Protein AF-A0A5Q4FUF9-F1 (afdb_monomer_lite)

pLDDT: mean 80.16, std 18.09, range [37.09, 97.69]

Structure (mmCIF, N/CA/C/O backbone):
data_AF-A0A5Q4FUF9-F1
#
_entry.id   AF-A0A5Q4FUF9-F1
#
loop_
_atom_site.group_PDB
_atom_site.id
_atom_site.type_symbol
_atom_site.label_atom_id
_atom_site.label_alt_id
_atom_site.label_comp_id
_atom_site.label_asym_id
_atom_site.label_entity_id
_atom_site.label_seq_id
_atom_site.pdbx_PDB_ins_code
_atom_site.Cartn_x
_atom_site.Cartn_y
_atom_site.Cartn_z
_atom_site.occupancy
_atom_site.B_iso_or_equiv
_atom_site.auth_seq_id
_atom_site.auth_comp_id
_atom_site.auth_asym_id
_atom_site.auth_atom_id
_atom_site.pdbx_PDB_model_num
ATOM 1 N N . MET A 1 1 ? 17.582 -11.826 -6.842 1.00 57.19 1 MET A N 1
ATOM 2 C CA . MET A 1 1 ? 16.322 -11.174 -7.269 1.00 57.19 1 MET A CA 1
ATOM 3 C C . MET A 1 1 ? 15.890 -10.229 -6.166 1.00 57.19 1 MET A C 1
ATOM 5 O O . MET A 1 1 ? 15.968 -10.618 -5.010 1.00 57.19 1 MET A O 1
ATOM 9 N N . ARG A 1 2 ? 15.552 -8.980 -6.497 1.00 64.25 2 ARG A N 1
ATOM 10 C CA . ARG A 1 2 ? 15.270 -7.932 -5.508 1.00 64.25 2 ARG A CA 1
ATOM 11 C C . ARG A 1 2 ? 13.773 -7.883 -5.210 1.00 64.25 2 ARG A C 1
ATOM 13 O O . ARG A 1 2 ? 12.985 -7.748 -6.140 1.00 64.25 2 ARG A O 1
ATOM 20 N N . THR A 1 3 ? 13.412 -7.972 -3.936 1.00 76.12 3 THR A N 1
ATOM 21 C CA . THR A 1 3 ? 12.043 -7.742 -3.462 1.00 76.12 3 THR A CA 1
ATOM 22 C C . THR A 1 3 ? 11.738 -6.253 -3.557 1.00 76.12 3 THR A C 1
ATOM 24 O O . THR A 1 3 ? 12.524 -5.430 -3.082 1.00 76.12 3 THR A O 1
ATOM 27 N N . LEU A 1 4 ? 10.627 -5.901 -4.198 1.00 80.62 4 LEU A N 1
ATOM 28 C CA . LEU A 1 4 ? 10.140 -4.525 -4.240 1.00 80.62 4 LEU A CA 1
ATOM 29 C C . LEU A 1 4 ? 9.055 -4.367 -3.182 1.00 80.62 4 LEU A C 1
ATOM 31 O O . LEU A 1 4 ? 8.182 -5.225 -3.074 1.00 80.62 4 LEU A O 1
ATOM 35 N N . THR A 1 5 ? 9.122 -3.287 -2.413 1.00 83.00 5 THR A N 1
ATOM 36 C CA . THR A 1 5 ? 8.123 -2.951 -1.401 1.00 83.00 5 THR A CA 1
ATOM 37 C C . THR A 1 5 ? 7.358 -1.691 -1.801 1.00 83.00 5 THR A C 1
ATOM 39 O O . THR A 1 5 ? 7.883 -0.826 -2.507 1.00 83.00 5 THR A O 1
ATOM 42 N N . THR A 1 6 ? 6.086 -1.600 -1.417 1.00 81.31 6 THR A N 1
ATOM 43 C CA . THR A 1 6 ? 5.247 -0.419 -1.678 1.00 81.31 6 THR A CA 1
ATOM 44 C C . THR A 1 6 ? 4.165 -0.244 -0.611 1.00 81.31 6 THR A C 1
ATOM 46 O O . THR A 1 6 ? 3.929 -1.139 0.206 1.00 81.31 6 THR A O 1
ATOM 49 N N . CYS A 1 7 ? 3.537 0.937 -0.611 1.00 80.19 7 CYS A N 1
ATOM 50 C CA . CYS A 1 7 ? 2.549 1.396 0.369 1.00 80.19 7 CYS A CA 1
ATOM 51 C C . CYS A 1 7 ? 3.039 1.205 1.813 1.00 80.19 7 CYS A C 1
ATOM 53 O O . CYS A 1 7 ? 2.478 0.412 2.573 1.00 80.19 7 CYS A O 1
ATOM 55 N N . ASN A 1 8 ? 4.110 1.918 2.179 1.00 81.94 8 ASN A N 1
ATOM 56 C CA . ASN A 1 8 ? 4.742 1.844 3.503 1.00 81.94 8 ASN A CA 1
ATOM 57 C C . ASN A 1 8 ? 5.166 0.415 3.879 1.00 81.94 8 ASN A C 1
ATOM 59 O O . ASN A 1 8 ? 4.839 -0.076 4.956 1.00 81.94 8 ASN A O 1
ATOM 63 N N . ASP A 1 9 ? 5.823 -0.263 2.936 1.00 82.56 9 ASP A N 1
ATOM 64 C CA . ASP A 1 9 ? 6.319 -1.639 3.058 1.00 82.56 9 ASP A CA 1
ATOM 65 C C . ASP A 1 9 ? 5.255 -2.707 3.352 1.00 82.56 9 ASP A C 1
ATOM 67 O O . ASP A 1 9 ? 5.576 -3.841 3.705 1.00 82.56 9 ASP A O 1
ATOM 71 N N . THR A 1 10 ? 3.977 -2.376 3.146 1.00 86.12 10 THR A N 1
ATOM 72 C CA . THR A 1 10 ? 2.871 -3.315 3.359 1.00 86.12 10 THR A CA 1
ATOM 73 C C . THR A 1 10 ? 2.874 -4.423 2.307 1.00 86.12 10 THR A C 1
ATOM 75 O O . THR A 1 10 ? 2.598 -5.578 2.620 1.00 86.12 10 THR A O 1
ATOM 78 N N . TYR A 1 11 ? 3.167 -4.095 1.050 1.00 91.38 11 TYR A N 1
ATOM 79 C CA . TYR A 1 11 ? 3.101 -5.064 -0.041 1.00 91.38 11 TYR A CA 1
ATOM 80 C C . TYR A 1 11 ? 4.485 -5.367 -0.576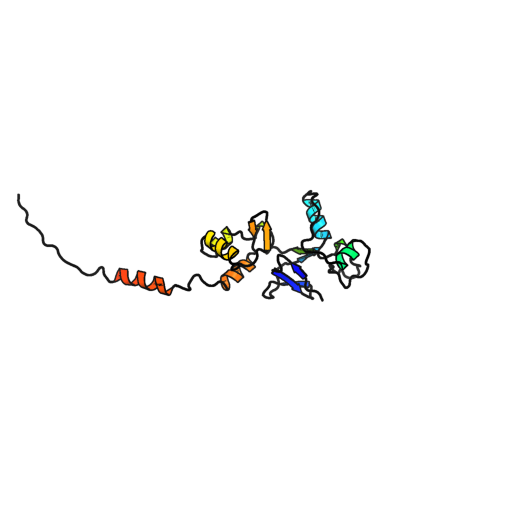 1.00 91.38 11 TYR A C 1
ATOM 82 O O . TYR A 1 11 ? 5.283 -4.456 -0.797 1.00 91.38 11 TYR A O 1
ATOM 90 N N . THR A 1 12 ? 4.745 -6.648 -0.820 1.00 92.75 12 THR A N 1
ATOM 91 C CA . THR A 1 12 ? 6.027 -7.123 -1.341 1.00 92.75 12 THR A CA 1
ATOM 92 C C . THR A 1 12 ? 5.832 -7.842 -2.665 1.00 92.75 12 THR A C 1
ATOM 94 O O . THR A 1 12 ? 4.937 -8.672 -2.806 1.00 92.75 12 THR A O 1
ATOM 97 N N . ARG A 1 13 ? 6.656 -7.518 -3.658 1.00 92.25 13 ARG A N 1
ATOM 98 C CA . ARG A 1 13 ? 6.688 -8.209 -4.947 1.00 92.25 13 ARG A CA 1
ATOM 99 C C . ARG A 1 13 ? 7.753 -9.294 -4.905 1.00 92.25 13 ARG A C 1
ATOM 101 O O . ARG A 1 13 ? 8.931 -8.985 -4.709 1.00 92.25 13 ARG A O 1
ATOM 108 N N . ASP A 1 14 ? 7.347 -10.545 -5.090 1.00 90.69 14 ASP A N 1
ATOM 109 C CA . ASP A 1 14 ? 8.265 -11.682 -5.093 1.00 90.69 14 ASP A CA 1
ATOM 110 C C . ASP A 1 14 ? 9.047 -11.820 -6.416 1.00 90.69 14 ASP A C 1
ATOM 112 O O . ASP A 1 14 ? 8.892 -11.047 -7.370 1.00 90.69 14 ASP A O 1
ATOM 116 N N . ALA A 1 15 ? 9.936 -12.814 -6.462 1.00 85.62 15 ALA A N 1
ATOM 117 C CA . ALA A 1 15 ? 10.760 -13.132 -7.627 1.00 85.62 15 ALA A CA 1
ATOM 118 C C . ALA A 1 15 ? 9.934 -13.542 -8.860 1.00 85.62 15 ALA A C 1
ATOM 120 O O . ALA A 1 15 ? 10.371 -13.344 -9.994 1.00 85.62 15 ALA A O 1
ATOM 121 N N . GLN A 1 16 ? 8.745 -14.093 -8.634 1.00 87.56 16 GLN A N 1
ATOM 122 C CA . GLN A 1 16 ? 7.787 -14.525 -9.642 1.00 87.56 16 GLN A CA 1
ATOM 123 C C . GLN A 1 16 ? 6.934 -13.356 -10.156 1.00 87.56 16 GLN A C 1
ATOM 125 O O . GLN A 1 16 ? 6.202 -13.507 -11.130 1.00 87.56 16 GLN A O 1
ATOM 130 N N . GLY A 1 17 ? 7.057 -12.179 -9.539 1.00 88.44 17 GLY A N 1
ATOM 131 C CA . GLY A 1 17 ? 6.301 -10.985 -9.882 1.00 88.44 17 GLY A CA 1
ATOM 132 C C . GLY A 1 17 ? 4.897 -10.938 -9.305 1.00 88.44 17 GLY A C 1
ATOM 133 O O . GLY A 1 17 ? 4.076 -10.156 -9.773 1.00 88.44 17 GLY A O 1
ATOM 134 N N . VAL A 1 18 ? 4.632 -11.742 -8.279 1.00 92.56 18 VAL A N 1
ATOM 135 C CA . VAL A 1 18 ? 3.376 -11.728 -7.542 1.00 92.56 18 VAL A CA 1
ATOM 136 C C . VAL A 1 18 ? 3.510 -10.792 -6.348 1.00 92.56 18 VAL A C 1
ATOM 138 O O . VAL A 1 18 ? 4.455 -10.876 -5.561 1.00 92.56 18 VAL A O 1
ATOM 141 N N . TRP A 1 19 ? 2.535 -9.901 -6.204 1.00 93.75 19 TRP A N 1
ATOM 142 C CA . TRP A 1 19 ? 2.400 -9.042 -5.036 1.00 93.75 19 TRP A CA 1
ATOM 143 C C . TRP A 1 19 ? 1.782 -9.804 -3.876 1.00 93.75 19 TRP A C 1
ATOM 145 O O . TRP A 1 19 ? 0.800 -10.526 -4.050 1.00 93.75 19 TRP A O 1
ATOM 155 N N . ARG A 1 20 ? 2.348 -9.637 -2.684 1.00 95.25 20 ARG A N 1
ATOM 156 C CA . ARG A 1 20 ? 1.955 -10.347 -1.469 1.00 95.25 20 ARG A CA 1
ATOM 157 C C . ARG A 1 20 ? 1.753 -9.393 -0.307 1.00 95.25 20 ARG A C 1
ATOM 159 O O . ARG A 1 20 ? 2.480 -8.410 -0.165 1.00 95.25 20 ARG A O 1
ATOM 166 N N . TYR A 1 21 ? 0.784 -9.730 0.535 1.00 94.19 21 TYR A N 1
ATOM 167 C CA . TYR A 1 21 ? 0.581 -9.111 1.842 1.00 94.19 21 TYR A CA 1
ATOM 168 C C . TYR A 1 21 ? 1.760 -9.400 2.790 1.00 94.19 21 TYR A C 1
ATOM 170 O O . TYR A 1 21 ? 2.522 -10.340 2.534 1.00 94.19 21 TYR A O 1
ATOM 178 N N . PRO A 1 22 ? 1.861 -8.708 3.945 1.00 91.00 22 PRO A N 1
ATOM 179 C CA . PRO A 1 22 ? 2.893 -8.995 4.947 1.00 91.00 22 PRO A CA 1
ATOM 180 C C . PRO A 1 22 ? 2.870 -10.447 5.447 1.00 91.00 22 PRO A C 1
ATOM 182 O O . PRO A 1 22 ? 3.900 -11.007 5.799 1.00 91.00 22 PRO A O 1
ATOM 185 N N . TRP A 1 23 ? 1.693 -11.080 5.438 1.00 92.31 23 TRP A N 1
ATOM 186 C CA . TRP A 1 23 ? 1.495 -12.481 5.824 1.00 92.31 23 TRP A CA 1
ATOM 187 C C . TRP A 1 23 ? 1.656 -13.476 4.654 1.00 92.31 23 TRP A C 1
ATOM 189 O O . TRP A 1 23 ? 1.219 -14.620 4.746 1.00 92.31 23 TRP A O 1
ATOM 199 N N . GLY A 1 24 ? 2.241 -13.057 3.527 1.00 92.75 24 GLY A N 1
ATOM 200 C CA . GLY A 1 24 ? 2.686 -13.933 2.433 1.00 92.75 24 GLY A CA 1
ATOM 201 C C . GLY A 1 24 ? 1.620 -14.367 1.419 1.00 92.75 24 GLY A C 1
ATOM 202 O O . GLY A 1 24 ? 1.966 -14.880 0.349 1.00 92.75 24 GLY A O 1
ATOM 203 N N . HIS A 1 25 ? 0.334 -14.141 1.693 1.00 94.62 25 HIS A N 1
ATOM 204 C CA . HIS A 1 25 ? -0.731 -14.423 0.726 1.00 94.62 25 HIS A CA 1
ATOM 205 C C . HIS A 1 25 ? -0.650 -13.481 -0.487 1.00 94.62 25 HIS A C 1
ATOM 207 O O . HIS A 1 25 ? -0.280 -12.317 -0.317 1.00 94.62 25 HIS A O 1
ATOM 213 N N . PRO A 1 26 ? -1.013 -13.948 -1.697 1.00 95.81 26 PRO A N 1
ATOM 214 C CA . PRO A 1 26 ? -1.056 -13.096 -2.879 1.00 95.81 26 PRO A CA 1
ATOM 215 C C . PRO A 1 26 ? -2.160 -12.038 -2.757 1.00 95.81 26 PRO A C 1
ATOM 217 O O . PRO A 1 26 ? -3.247 -12.327 -2.254 1.00 95.81 26 PRO A O 1
ATOM 220 N N . VAL A 1 27 ? -1.885 -10.831 -3.248 1.00 94.56 27 VAL A N 1
ATOM 221 C CA . VAL A 1 27 ? -2.859 -9.739 -3.338 1.00 94.56 27 VAL A CA 1
ATOM 222 C C . VAL A 1 27 ? -3.731 -9.968 -4.576 1.00 94.56 27 VAL A C 1
ATOM 224 O O . VAL A 1 27 ? -3.209 -9.971 -5.696 1.00 94.56 27 VAL A O 1
ATOM 227 N N . PRO A 1 28 ? -5.049 -10.174 -4.425 1.00 93.06 28 PRO A N 1
ATOM 228 C CA . PRO A 1 28 ? -5.919 -10.462 -5.554 1.00 93.06 28 PRO A CA 1
ATOM 229 C C . PRO A 1 28 ? -5.951 -9.307 -6.553 1.00 93.06 28 PRO A C 1
ATOM 231 O O . PRO A 1 28 ? -6.175 -8.155 -6.184 1.00 93.06 28 PRO A O 1
ATOM 234 N N . SER A 1 29 ? -5.790 -9.631 -7.836 1.00 90.94 29 SER A N 1
ATOM 235 C CA . SER A 1 29 ? -5.834 -8.657 -8.939 1.00 90.94 29 SER A CA 1
ATOM 236 C C . SER A 1 29 ? -4.804 -7.525 -8.832 1.00 90.94 29 SER A C 1
ATOM 238 O O . SER A 1 29 ? -4.969 -6.485 -9.468 1.00 90.94 29 SER A O 1
ATOM 240 N N . ALA A 1 30 ? -3.751 -7.708 -8.032 1.00 93.44 30 ALA A N 1
ATOM 241 C CA . ALA A 1 30 ? -2.633 -6.786 -8.019 1.00 93.44 30 ALA A CA 1
ATOM 242 C C . ALA A 1 30 ? -1.856 -6.876 -9.333 1.00 93.44 30 ALA A C 1
ATOM 244 O O . ALA A 1 30 ? -1.497 -7.965 -9.785 1.00 93.44 30 ALA A O 1
ATOM 245 N N . VAL A 1 31 ? -1.568 -5.718 -9.915 1.00 93.00 31 VAL A N 1
ATOM 246 C CA . VAL A 1 31 ? -0.786 -5.583 -11.142 1.00 93.00 31 VAL A CA 1
ATOM 247 C C . VAL A 1 31 ? 0.372 -4.623 -10.918 1.00 93.00 31 VAL A C 1
ATOM 249 O O . VAL A 1 31 ? 0.270 -3.667 -10.147 1.00 93.00 31 VAL A O 1
ATOM 252 N N . ASP A 1 32 ? 1.482 -4.875 -11.607 1.00 93.31 32 ASP A N 1
ATOM 253 C CA . ASP A 1 32 ? 2.596 -3.932 -11.655 1.00 93.31 32 ASP A CA 1
ATOM 254 C C . ASP A 1 32 ? 2.129 -2.629 -12.288 1.00 93.31 32 ASP A C 1
ATOM 256 O O . ASP A 1 32 ? 1.515 -2.663 -13.351 1.00 93.31 32 ASP A O 1
ATOM 260 N N . LEU A 1 33 ? 2.466 -1.499 -11.678 1.00 91.69 33 LEU A N 1
ATOM 261 C CA . LEU A 1 33 ? 2.264 -0.190 -12.279 1.00 91.69 33 LEU A CA 1
ATOM 262 C C . LEU A 1 33 ? 3.572 0.247 -12.930 1.00 91.69 33 LEU A C 1
ATOM 264 O O . LEU A 1 33 ? 4.601 0.314 -12.246 1.00 91.69 33 LEU A O 1
ATOM 268 N N . THR A 1 34 ? 3.551 0.523 -14.233 1.00 93.00 34 THR A N 1
ATOM 269 C CA . THR A 1 34 ? 4.735 1.029 -14.931 1.00 93.00 34 THR A CA 1
ATOM 270 C C . THR A 1 34 ? 4.728 2.545 -15.084 1.00 93.00 34 THR A C 1
ATOM 272 O O . THR A 1 34 ? 3.711 3.208 -14.883 1.00 93.00 34 THR A O 1
ATOM 275 N N . LEU A 1 35 ? 5.878 3.112 -15.455 1.00 90.25 35 LEU A N 1
ATOM 276 C CA . LEU A 1 35 ? 5.989 4.534 -15.764 1.00 90.25 35 LEU A CA 1
ATOM 277 C C . LEU A 1 35 ? 5.041 4.940 -16.905 1.00 90.25 35 LEU A C 1
ATOM 279 O O . LEU A 1 35 ? 4.424 5.995 -16.826 1.00 90.25 35 LEU A O 1
ATOM 283 N N . ALA A 1 36 ? 4.872 4.092 -17.927 1.00 90.38 36 ALA A N 1
ATOM 284 C CA . ALA A 1 36 ? 3.893 4.338 -18.987 1.00 90.38 36 ALA A CA 1
ATOM 285 C C . ALA A 1 36 ? 2.449 4.365 -18.457 1.00 90.38 36 ALA A C 1
ATOM 287 O O . ALA A 1 36 ? 1.677 5.227 -18.870 1.00 90.38 36 ALA A O 1
ATOM 288 N N . ASP A 1 37 ? 2.101 3.468 -17.525 1.00 90.25 37 ASP A N 1
ATOM 289 C CA . ASP A 1 37 ? 0.771 3.453 -16.906 1.00 90.25 37 ASP A CA 1
ATOM 290 C C . ASP A 1 37 ? 0.523 4.760 -16.125 1.00 90.25 37 ASP A C 1
ATOM 292 O O . ASP A 1 37 ? -0.540 5.363 -16.263 1.00 90.25 37 ASP A O 1
ATOM 296 N N . LEU A 1 38 ? 1.521 5.249 -15.372 1.00 84.81 38 LEU A N 1
ATOM 297 C CA . LEU A 1 38 ? 1.437 6.540 -14.673 1.00 84.81 38 LEU A CA 1
ATOM 298 C C . LEU A 1 38 ? 1.272 7.724 -15.633 1.00 84.81 38 LEU A C 1
ATOM 300 O O . LEU A 1 38 ? 0.411 8.571 -15.412 1.00 84.81 38 LEU A O 1
ATOM 304 N N . MET A 1 39 ? 2.064 7.774 -16.708 1.00 84.50 39 MET A N 1
ATOM 305 C CA . MET A 1 39 ? 1.966 8.838 -17.714 1.00 84.50 39 MET A CA 1
ATOM 306 C C . MET A 1 39 ? 0.592 8.863 -18.391 1.00 84.50 39 MET A C 1
ATOM 308 O O . MET A 1 39 ? 0.052 9.93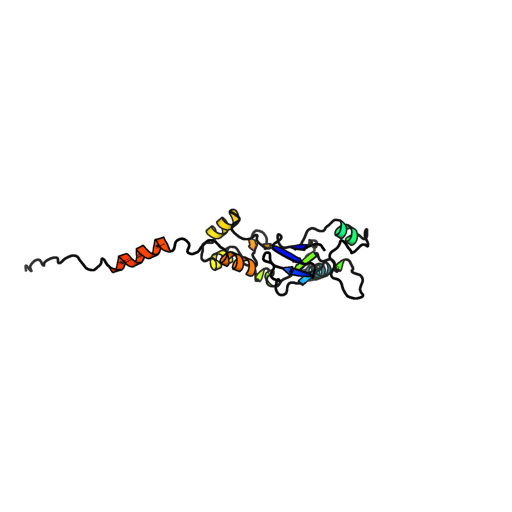5 -18.651 1.00 84.50 39 MET A O 1
ATOM 312 N N . ALA A 1 40 ? 0.008 7.692 -18.658 1.00 85.81 40 ALA A N 1
ATOM 313 C CA . ALA A 1 40 ? -1.330 7.594 -19.233 1.00 85.81 40 ALA A CA 1
ATOM 314 C C . ALA A 1 40 ? -2.418 8.098 -18.267 1.00 85.81 40 ALA A C 1
ATOM 316 O O . ALA A 1 40 ? -3.358 8.771 -18.695 1.00 85.81 40 ALA A O 1
ATOM 317 N N . MET A 1 41 ? -2.289 7.803 -16.969 1.00 80.56 41 MET A N 1
ATOM 318 C CA . MET A 1 41 ? -3.206 8.310 -15.942 1.00 80.56 41 MET A CA 1
ATOM 319 C C . MET A 1 41 ? -3.128 9.836 -15.825 1.00 80.56 41 MET A C 1
ATOM 321 O O . MET A 1 41 ? -4.164 10.494 -15.838 1.00 80.56 41 MET A O 1
ATOM 325 N N . ASP A 1 42 ? -1.921 10.399 -15.781 1.00 74.56 42 ASP A N 1
ATOM 326 C CA . ASP A 1 42 ? -1.700 11.844 -15.658 1.00 74.56 42 ASP A CA 1
ATOM 327 C C . ASP A 1 42 ? -2.252 12.625 -16.863 1.00 74.56 42 ASP A C 1
ATOM 329 O O . ASP A 1 42 ? -3.046 13.559 -16.714 1.00 74.56 42 ASP A O 1
ATOM 333 N N . ALA A 1 43 ? -1.961 12.140 -18.076 1.00 70.94 43 ALA A N 1
ATOM 334 C CA . ALA A 1 43 ? -2.488 12.706 -19.318 1.00 70.94 43 ALA A CA 1
ATOM 335 C C . ALA A 1 43 ? -4.027 12.719 -19.372 1.00 70.94 43 ALA A C 1
ATOM 337 O O . ALA A 1 43 ? -4.616 13.566 -20.041 1.00 70.94 43 ALA A O 1
ATOM 338 N N . THR A 1 44 ? -4.684 11.797 -18.663 1.00 66.75 44 THR A N 1
ATOM 339 C CA . THR A 1 44 ? -6.150 11.719 -18.595 1.00 66.75 44 THR A CA 1
ATOM 340 C C . THR A 1 44 ? -6.738 12.737 -17.613 1.00 66.75 44 THR A C 1
ATOM 342 O O . THR A 1 44 ? -7.845 13.228 -17.828 1.00 66.75 44 THR A O 1
ATOM 345 N N . VAL A 1 45 ? -6.023 13.057 -16.532 1.00 61.62 45 VAL A N 1
ATOM 346 C CA . VAL A 1 45 ? -6.513 13.943 -15.461 1.00 61.62 45 VAL A CA 1
ATOM 347 C C . VAL A 1 45 ? -6.189 15.416 -15.750 1.00 61.62 45 VAL A C 1
ATOM 349 O O . VAL A 1 45 ? -6.798 16.306 -15.160 1.00 61.62 45 VAL A O 1
ATOM 352 N N . GLY A 1 46 ? -5.290 15.697 -16.701 1.00 52.47 46 GLY A N 1
ATOM 353 C CA . GLY A 1 46 ? -4.946 17.065 -17.104 1.00 52.47 46 GLY A CA 1
ATOM 354 C C . GLY A 1 46 ? -4.216 17.854 -16.013 1.00 52.47 46 GLY A C 1
ATOM 355 O O . GLY A 1 46 ? -4.130 19.080 -16.091 1.00 52.47 46 GLY A O 1
ATOM 356 N N . CYS A 1 47 ? -3.702 17.168 -14.991 1.00 47.38 47 CYS A N 1
ATOM 357 C CA . CYS A 1 47 ? -2.842 17.753 -13.975 1.00 47.38 47 CYS A CA 1
ATOM 358 C C . CYS A 1 47 ? -1.412 17.801 -14.521 1.00 47.38 47 CYS A C 1
ATOM 360 O O . CYS A 1 47 ? -0.891 16.809 -14.996 1.00 47.38 47 CYS A O 1
ATOM 362 N N . THR A 1 48 ? -0.774 18.967 -14.484 1.00 48.22 48 THR A N 1
ATOM 363 C CA . THR A 1 48 ? 0.630 19.158 -14.900 1.00 48.22 48 THR A CA 1
ATOM 364 C C . THR A 1 48 ? 1.617 19.076 -13.730 1.00 48.22 48 THR A C 1
ATOM 366 O O . THR A 1 48 ? 2.780 19.453 -13.878 1.00 48.22 48 THR A O 1
ATOM 369 N N . GLU A 1 49 ? 1.171 18.637 -12.549 1.00 48.78 49 GLU A N 1
ATOM 370 C CA . GLU A 1 49 ? 2.070 18.413 -11.415 1.00 48.78 49 GLU A CA 1
ATOM 371 C C . GLU A 1 49 ? 2.815 17.094 -11.627 1.00 48.78 49 GLU A C 1
ATOM 373 O O . GLU A 1 49 ? 2.205 16.061 -11.877 1.00 48.78 49 GLU A O 1
ATOM 378 N N . GLY A 1 50 ? 4.148 17.167 -11.606 1.00 51.56 50 GLY A N 1
ATOM 379 C CA . GLY A 1 50 ? 5.033 16.108 -12.081 1.00 51.56 50 GLY A CA 1
ATOM 380 C C . GLY A 1 50 ? 4.694 14.715 -11.550 1.00 51.56 50 GLY A C 1
ATOM 381 O O . GLY A 1 50 ? 4.324 14.535 -10.394 1.00 51.56 50 GLY A O 1
ATOM 382 N N . ILE A 1 51 ? 4.884 13.716 -12.412 1.00 53.88 51 ILE A N 1
ATOM 383 C CA . ILE A 1 51 ? 4.657 12.307 -12.094 1.00 53.88 51 ILE A CA 1
ATOM 384 C C . ILE A 1 51 ? 5.637 11.877 -10.999 1.00 53.88 51 ILE A C 1
ATOM 386 O O . ILE A 1 51 ? 6.798 11.550 -11.264 1.00 53.88 51 ILE A O 1
ATOM 390 N N . GLU A 1 52 ? 5.170 11.869 -9.756 1.00 59.38 52 GLU A N 1
ATOM 391 C CA . GLU A 1 52 ? 5.928 11.312 -8.648 1.00 59.38 52 GLU A CA 1
ATOM 392 C C . GLU A 1 52 ? 5.844 9.783 -8.688 1.00 59.38 52 GLU A C 1
ATOM 394 O O . GLU A 1 52 ? 4.773 9.173 -8.667 1.00 59.38 52 GLU A O 1
ATOM 399 N N . SER A 1 53 ? 7.010 9.140 -8.767 1.00 62.62 53 SER A N 1
ATOM 400 C CA . SER A 1 53 ? 7.119 7.688 -8.636 1.00 62.62 53 SER A CA 1
ATOM 401 C C . SER A 1 53 ? 6.526 7.249 -7.294 1.00 62.62 53 SER A C 1
ATOM 403 O O . SER A 1 53 ? 6.911 7.767 -6.248 1.00 62.62 53 SER A O 1
ATOM 405 N N . LEU A 1 54 ? 5.665 6.224 -7.304 1.00 72.31 54 LEU A N 1
ATOM 406 C CA . LEU A 1 54 ? 5.021 5.677 -6.095 1.00 72.31 54 LEU A CA 1
ATOM 407 C C . LEU A 1 54 ? 5.998 4.984 -5.127 1.00 72.31 54 LEU A C 1
ATOM 409 O O . LEU A 1 54 ? 5.601 4.470 -4.079 1.00 72.31 54 LEU A O 1
ATOM 413 N N . ARG A 1 55 ? 7.282 4.947 -5.484 1.00 79.81 55 ARG A N 1
ATOM 414 C CA . ARG A 1 55 ? 8.387 4.518 -4.631 1.00 79.81 55 ARG A CA 1
ATOM 415 C C . ARG A 1 55 ? 9.655 5.320 -4.929 1.00 79.81 55 ARG A C 1
ATOM 417 O O . ARG A 1 55 ? 9.827 5.803 -6.054 1.00 79.81 55 ARG A O 1
ATOM 424 N N . PRO A 1 56 ? 10.623 5.341 -4.001 1.00 80.38 56 PRO A N 1
ATOM 425 C CA . PRO A 1 56 ? 11.961 5.830 -4.293 1.00 80.38 56 PRO A CA 1
ATOM 426 C C . PRO A 1 56 ? 12.615 5.035 -5.432 1.00 80.38 56 PRO A C 1
ATOM 428 O O . PRO A 1 56 ? 12.669 3.799 -5.413 1.00 80.38 56 PRO A O 1
ATOM 431 N N . LEU A 1 57 ? 13.139 5.755 -6.424 1.00 84.62 57 LEU A N 1
ATOM 432 C CA . LEU A 1 57 ? 13.962 5.162 -7.474 1.00 84.62 57 LEU A CA 1
ATOM 433 C C . LEU A 1 57 ? 15.379 4.913 -6.960 1.00 84.62 57 LEU A C 1
ATOM 435 O O . LEU A 1 57 ? 15.928 5.662 -6.147 1.00 84.62 57 LEU A O 1
ATOM 439 N N . THR A 1 58 ? 15.999 3.860 -7.462 1.00 87.44 58 THR A N 1
ATOM 440 C CA . THR A 1 58 ? 17.391 3.523 -7.163 1.00 87.44 58 THR A CA 1
ATOM 441 C C . THR A 1 58 ? 18.341 4.300 -8.073 1.00 87.44 58 THR A C 1
ATOM 443 O O . THR A 1 58 ? 17.924 4.903 -9.063 1.00 87.44 58 THR A O 1
ATOM 446 N N . VAL A 1 59 ? 19.640 4.289 -7.755 1.00 88.94 59 VAL A N 1
ATOM 447 C CA . VAL A 1 59 ? 20.656 4.912 -8.621 1.00 88.94 59 VAL A CA 1
ATOM 448 C C . VAL A 1 59 ? 20.643 4.265 -10.008 1.00 88.94 59 VAL A C 1
ATOM 450 O O . VAL A 1 59 ? 20.533 4.983 -10.992 1.00 88.94 59 VAL A O 1
ATOM 453 N N . ALA A 1 60 ? 20.651 2.930 -10.093 1.00 88.38 60 ALA A N 1
ATOM 454 C CA . ALA A 1 60 ? 20.631 2.208 -11.369 1.00 88.38 60 ALA A CA 1
ATOM 455 C C . ALA A 1 60 ? 19.412 2.568 -12.238 1.00 88.38 60 ALA A C 1
ATOM 457 O O . ALA A 1 60 ? 19.546 2.769 -13.442 1.00 88.38 60 ALA A O 1
ATOM 458 N N . GLU A 1 61 ? 18.236 2.708 -11.623 1.00 90.06 61 GLU A N 1
ATOM 459 C CA . GLU A 1 61 ? 17.012 3.110 -12.324 1.00 90.06 61 GLU A CA 1
ATOM 460 C C . GLU A 1 61 ? 17.092 4.550 -12.834 1.00 90.06 61 GLU A C 1
ATOM 462 O O . GLU A 1 61 ? 16.717 4.805 -13.974 1.00 90.06 61 GLU A O 1
ATOM 467 N N . ARG A 1 62 ? 17.637 5.482 -12.039 1.00 89.44 62 ARG A N 1
ATOM 468 C CA . ARG A 1 62 ? 17.867 6.867 -12.485 1.00 89.44 62 ARG A CA 1
ATOM 469 C C . ARG A 1 62 ? 18.876 6.952 -13.627 1.00 89.44 62 ARG A C 1
ATOM 471 O O . ARG A 1 62 ? 18.651 7.697 -14.574 1.00 89.44 62 ARG A O 1
ATOM 478 N N . GLU A 1 63 ? 19.970 6.199 -13.547 1.00 90.25 63 GLU A N 1
ATOM 479 C CA . GLU A 1 63 ? 20.988 6.146 -14.601 1.00 90.25 63 GLU A CA 1
ATOM 480 C C . GLU A 1 63 ? 20.412 5.594 -15.908 1.00 90.25 63 GLU A C 1
ATOM 482 O O . GLU A 1 63 ? 20.675 6.134 -16.982 1.00 90.25 63 GLU A O 1
ATOM 487 N N . TRP A 1 64 ? 19.588 4.548 -15.825 1.00 89.31 64 TRP A N 1
ATOM 488 C CA . TRP A 1 64 ? 18.925 3.970 -16.989 1.00 89.31 64 TRP A CA 1
ATOM 489 C C . TRP A 1 64 ? 17.876 4.912 -17.594 1.00 89.31 64 TRP A C 1
ATOM 491 O O . TRP A 1 64 ? 17.886 5.134 -18.803 1.00 89.31 64 TRP A O 1
ATOM 501 N N . LEU A 1 65 ? 17.030 5.538 -16.765 1.00 88.50 65 LEU A N 1
ATOM 502 C CA . LEU A 1 65 ? 16.061 6.545 -17.220 1.00 88.50 65 LEU A CA 1
ATOM 503 C C . LEU A 1 65 ? 16.737 7.740 -17.902 1.00 88.50 65 LEU A C 1
ATOM 505 O O . LEU A 1 65 ? 16.206 8.276 -18.869 1.00 88.50 65 LEU A O 1
ATOM 509 N N . ALA A 1 66 ? 17.917 8.140 -17.427 1.00 88.94 66 ALA A N 1
ATOM 510 C CA . ALA A 1 66 ? 18.691 9.222 -18.020 1.00 88.94 66 ALA A CA 1
ATOM 511 C C . ALA A 1 66 ? 19.509 8.806 -19.259 1.00 88.94 66 ALA A C 1
ATOM 513 O O . ALA A 1 66 ? 20.271 9.617 -19.782 1.00 88.94 66 ALA A O 1
ATOM 514 N N . GLY A 1 67 ? 19.414 7.547 -19.702 1.00 89.19 67 GLY A N 1
ATOM 515 C CA . GLY A 1 67 ? 20.173 7.020 -20.839 1.00 89.19 67 GLY A CA 1
ATOM 516 C C . GLY A 1 67 ? 21.669 6.817 -20.574 1.00 89.19 67 GLY A C 1
ATOM 517 O O . GLY A 1 67 ? 22.416 6.520 -21.503 1.00 89.19 67 GLY A O 1
ATOM 518 N N . ARG A 1 68 ? 22.123 6.949 -19.321 1.00 89.69 68 ARG A N 1
ATOM 519 C CA . ARG A 1 68 ? 23.528 6.765 -18.914 1.00 89.69 68 ARG A CA 1
ATOM 520 C C . ARG A 1 68 ? 23.899 5.301 -18.675 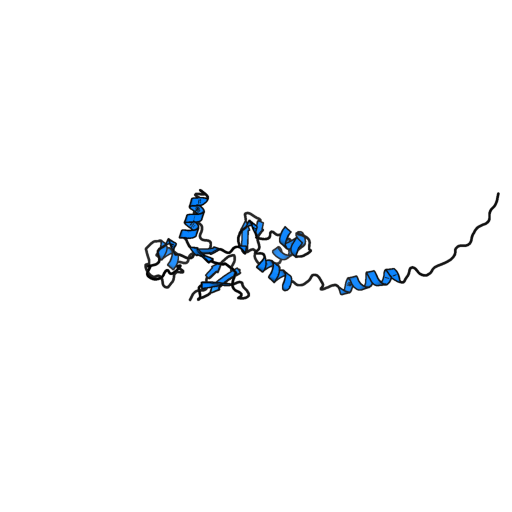1.00 89.69 68 ARG A C 1
ATOM 522 O O . ARG A 1 68 ? 25.077 4.962 -18.658 1.00 89.69 68 ARG A O 1
ATOM 529 N N . SER A 1 69 ? 22.907 4.422 -18.525 1.00 87.56 69 SER A N 1
ATOM 530 C CA . SER A 1 69 ? 23.091 2.972 -18.422 1.00 87.56 69 SER A CA 1
ATOM 531 C C . SER A 1 69 ? 22.176 2.229 -19.390 1.00 87.56 69 SER A C 1
ATOM 533 O O . SER A 1 69 ? 21.029 2.613 -19.598 1.00 87.56 69 SER A O 1
ATOM 535 N N . THR A 1 70 ? 22.669 1.127 -19.955 1.00 82.62 70 THR A N 1
ATOM 536 C CA . THR A 1 70 ? 21.894 0.198 -20.796 1.00 82.62 70 THR A CA 1
ATOM 537 C C . THR A 1 70 ? 21.645 -1.150 -20.119 1.00 82.62 70 THR A C 1
ATOM 539 O O . THR A 1 70 ? 20.921 -1.982 -20.674 1.00 82.62 70 THR A O 1
ATOM 542 N N . SER A 1 71 ? 22.231 -1.367 -18.935 1.00 85.44 71 SER A N 1
ATOM 543 C CA . SER A 1 71 ? 22.075 -2.600 -18.163 1.00 85.44 71 SER A CA 1
ATOM 544 C C . SER A 1 71 ? 20.677 -2.670 -17.559 1.00 85.44 71 SER A C 1
ATOM 546 O O . SER A 1 71 ? 20.230 -1.736 -16.892 1.00 85.44 71 SER A O 1
ATOM 548 N N . ILE A 1 72 ? 20.005 -3.801 -17.786 1.00 84.25 72 ILE A N 1
ATOM 549 C CA . ILE A 1 72 ? 18.657 -4.060 -17.274 1.00 84.25 72 ILE A CA 1
ATOM 550 C C . ILE A 1 72 ? 18.641 -5.005 -16.062 1.00 84.25 72 ILE A C 1
ATOM 552 O O . ILE A 1 72 ? 17.590 -5.232 -15.471 1.00 84.25 72 ILE A O 1
ATOM 556 N N . ASP A 1 73 ? 19.789 -5.564 -15.677 1.00 84.88 73 ASP A N 1
ATOM 557 C CA . ASP A 1 73 ? 19.864 -6.618 -14.653 1.00 84.88 73 ASP A CA 1
ATOM 558 C C . ASP A 1 73 ? 19.607 -6.091 -13.237 1.00 84.88 73 ASP A C 1
ATOM 560 O O . ASP A 1 73 ? 19.254 -6.845 -12.330 1.00 84.88 73 ASP A O 1
ATOM 564 N N . GLN A 1 74 ? 19.774 -4.780 -13.052 1.00 82.06 74 GLN A N 1
ATOM 565 C CA . GLN A 1 74 ? 19.621 -4.093 -11.769 1.00 82.06 74 GLN A CA 1
ATOM 566 C C . GLN A 1 74 ? 18.346 -3.247 -11.676 1.00 82.06 74 GLN A C 1
ATOM 568 O O . GLN A 1 74 ? 18.131 -2.589 -10.656 1.00 82.06 74 GLN A O 1
ATOM 573 N N . ILE A 1 75 ? 17.503 -3.255 -12.713 1.00 87.00 75 ILE A N 1
ATOM 574 C CA . ILE A 1 75 ? 16.258 -2.481 -12.761 1.00 87.00 75 ILE A CA 1
ATOM 575 C C . ILE A 1 75 ? 15.049 -3.412 -12.834 1.00 87.00 75 ILE A C 1
ATOM 577 O O . ILE A 1 75 ? 15.114 -4.527 -13.355 1.00 87.00 75 ILE A O 1
ATOM 581 N N . LEU A 1 76 ? 13.918 -2.941 -12.317 1.00 87.69 76 LEU A N 1
ATOM 582 C CA . LEU A 1 76 ? 12.666 -3.690 -12.332 1.00 87.69 76 LEU A CA 1
ATOM 583 C C . LEU A 1 76 ? 11.796 -3.201 -13.484 1.00 87.69 76 LEU A C 1
ATOM 585 O O . LEU A 1 76 ? 11.186 -2.141 -13.402 1.00 87.69 76 LEU A O 1
ATOM 589 N N . VAL A 1 77 ? 11.754 -3.979 -14.563 1.00 90.31 77 VAL A N 1
ATOM 590 C CA . VAL A 1 77 ? 10.981 -3.672 -15.774 1.00 90.31 77 VAL A CA 1
ATOM 591 C C . VAL A 1 77 ? 9.970 -4.771 -16.074 1.00 90.31 77 VAL A C 1
ATOM 593 O O . VAL A 1 77 ? 10.241 -5.959 -15.872 1.00 90.31 77 VAL A O 1
ATOM 596 N N . ARG A 1 78 ? 8.811 -4.382 -16.609 1.00 90.00 78 ARG A N 1
ATOM 597 C CA . ARG A 1 78 ? 7.828 -5.307 -17.174 1.00 90.00 78 ARG A CA 1
ATOM 598 C C . ARG A 1 78 ? 8.432 -5.937 -18.433 1.00 90.00 78 ARG A C 1
ATOM 600 O O . ARG A 1 78 ? 8.575 -5.286 -19.463 1.00 90.00 78 ARG A O 1
ATOM 607 N N . LYS A 1 79 ? 8.826 -7.210 -18.351 1.00 87.44 79 LYS A N 1
ATOM 608 C CA . LYS A 1 79 ? 9.404 -7.934 -19.493 1.00 87.44 79 LYS A CA 1
ATOM 609 C C . LYS A 1 79 ? 8.302 -8.363 -20.457 1.00 87.44 79 LYS A C 1
ATOM 611 O O . LYS A 1 79 ? 7.326 -8.986 -20.044 1.00 87.44 79 LYS A O 1
ATOM 616 N N . ARG A 1 80 ? 8.492 -8.073 -21.743 1.00 86.94 80 ARG A N 1
ATOM 617 C CA . ARG A 1 80 ? 7.637 -8.540 -22.838 1.00 86.94 80 ARG A CA 1
ATOM 618 C C . ARG A 1 80 ? 8.444 -9.489 -23.735 1.00 86.94 80 ARG A C 1
ATOM 620 O O . ARG A 1 80 ? 9.582 -9.155 -24.070 1.00 86.94 80 ARG A O 1
ATOM 627 N N . PRO A 1 81 ? 7.918 -10.672 -24.103 1.00 87.88 81 PRO A N 1
ATOM 628 C CA . PRO A 1 81 ? 8.641 -11.608 -24.961 1.00 87.88 81 PRO A CA 1
ATOM 629 C C . PRO A 1 81 ? 9.053 -10.954 -26.285 1.00 87.88 81 PRO A C 1
ATOM 631 O O . PRO A 1 81 ? 8.230 -10.328 -26.946 1.00 87.88 81 PRO A O 1
ATOM 634 N N . GLY A 1 82 ? 10.330 -11.077 -26.657 1.00 88.94 82 GLY A N 1
ATOM 635 C CA . GLY A 1 82 ? 10.857 -10.565 -27.929 1.00 88.94 82 GLY A CA 1
ATOM 636 C C . GLY A 1 82 ? 11.005 -9.041 -28.032 1.00 88.94 82 GLY A C 1
ATOM 637 O O . GLY A 1 82 ? 11.444 -8.556 -29.070 1.00 88.94 82 GLY A O 1
ATOM 638 N N . VAL A 1 83 ? 10.686 -8.279 -26.979 1.00 90.62 83 VAL A N 1
ATOM 639 C CA . VAL A 1 83 ? 10.771 -6.811 -26.982 1.00 90.62 83 VAL A CA 1
ATOM 640 C C . VAL A 1 83 ? 11.785 -6.351 -25.942 1.00 90.62 83 VAL A C 1
ATOM 642 O O . VAL A 1 83 ? 11.720 -6.736 -24.773 1.00 90.62 83 VAL A O 1
ATOM 645 N N . ARG A 1 84 ? 12.732 -5.502 -26.359 1.00 88.19 84 ARG A N 1
ATOM 646 C CA . ARG A 1 84 ? 13.669 -4.871 -25.426 1.00 88.19 84 ARG A CA 1
ATOM 647 C C . ARG A 1 84 ? 12.902 -3.873 -24.542 1.00 88.19 84 ARG A C 1
ATOM 649 O O . ARG A 1 84 ? 12.225 -3.012 -25.102 1.00 88.19 84 ARG A O 1
ATOM 656 N N . PRO A 1 85 ? 13.028 -3.942 -23.204 1.00 91.12 85 PRO A N 1
ATOM 657 C CA . PRO A 1 85 ? 12.372 -2.991 -22.314 1.00 91.12 85 PRO A CA 1
ATOM 658 C C . PRO A 1 85 ? 12.800 -1.547 -22.597 1.00 91.12 85 PRO A C 1
ATOM 660 O O . PRO A 1 85 ? 13.990 -1.282 -22.794 1.00 91.12 85 PRO A O 1
ATOM 663 N N . HIS A 1 86 ? 11.843 -0.624 -22.579 1.00 90.62 86 HIS A N 1
ATOM 664 C CA . HIS A 1 86 ? 12.072 0.820 -22.697 1.00 90.62 86 HIS A CA 1
ATOM 665 C C . HIS A 1 86 ? 11.687 1.539 -21.399 1.00 90.62 86 HIS A C 1
ATOM 667 O O . HIS A 1 86 ? 11.042 0.943 -20.544 1.00 90.62 86 HIS A O 1
ATOM 673 N N . ALA A 1 87 ? 12.026 2.826 -21.250 1.00 89.06 87 ALA A N 1
ATOM 674 C CA . ALA A 1 87 ? 11.790 3.602 -20.019 1.00 89.06 87 ALA A CA 1
ATOM 675 C C . ALA A 1 87 ? 10.368 3.458 -19.432 1.00 89.06 87 ALA A C 1
ATOM 677 O O . ALA A 1 87 ? 10.193 3.360 -18.220 1.00 89.06 87 ALA A O 1
ATOM 678 N N . GLY A 1 88 ? 9.360 3.368 -20.301 1.00 89.62 88 GLY A N 1
ATOM 679 C CA . GLY A 1 88 ? 7.956 3.184 -19.928 1.00 89.62 88 GLY A CA 1
ATOM 680 C C . GLY A 1 88 ? 7.615 1.819 -19.314 1.00 89.62 88 GLY A C 1
ATOM 681 O O . GLY A 1 88 ? 6.580 1.704 -18.666 1.00 89.62 88 GLY A O 1
ATOM 682 N N . ASP A 1 89 ? 8.470 0.805 -19.468 1.00 91.88 89 ASP A N 1
ATOM 683 C CA . ASP A 1 89 ? 8.331 -0.512 -18.833 1.00 91.88 89 ASP A CA 1
ATOM 684 C C . ASP A 1 89 ? 8.824 -0.533 -17.381 1.00 91.88 89 ASP A C 1
ATOM 686 O O . ASP A 1 89 ? 8.657 -1.549 -16.704 1.00 91.88 89 ASP A O 1
ATOM 690 N N . LEU A 1 90 ? 9.448 0.546 -16.891 1.00 91.50 90 LEU A N 1
ATOM 691 C CA . LEU A 1 90 ? 9.928 0.619 -15.513 1.00 91.50 90 LEU A CA 1
ATOM 692 C C . LEU A 1 90 ? 8.771 0.437 -14.537 1.00 91.50 90 LEU A C 1
ATOM 694 O O . LEU A 1 90 ? 7.824 1.216 -14.561 1.00 91.50 90 LEU A O 1
ATOM 698 N N . ILE A 1 91 ? 8.871 -0.553 -13.653 1.00 91.44 91 ILE A N 1
ATOM 699 C CA . ILE A 1 91 ? 7.892 -0.804 -12.598 1.00 91.44 91 ILE A CA 1
ATOM 700 C C . ILE A 1 91 ? 8.140 0.195 -11.471 1.00 91.44 91 ILE A C 1
ATOM 702 O O . ILE A 1 91 ? 9.158 0.149 -10.778 1.00 91.44 91 ILE A O 1
ATOM 706 N N . VAL A 1 92 ? 7.186 1.091 -11.272 1.00 89.00 92 VAL A N 1
ATOM 707 C CA . VAL A 1 92 ? 7.250 2.210 -10.320 1.00 89.00 92 VAL A CA 1
ATOM 708 C C . VAL A 1 92 ? 6.338 1.999 -9.113 1.00 89.00 92 VAL A C 1
ATOM 710 O O . VAL A 1 92 ? 6.433 2.731 -8.135 1.00 89.00 92 VAL A O 1
ATOM 713 N N . GLY A 1 93 ? 5.501 0.962 -9.132 1.00 88.31 93 GLY A N 1
ATOM 714 C CA . GLY A 1 93 ? 4.654 0.595 -8.005 1.00 88.31 93 GLY A CA 1
ATOM 715 C C . GLY A 1 93 ? 3.720 -0.556 -8.345 1.00 88.31 93 GLY A C 1
ATOM 716 O O . GLY A 1 93 ? 4.024 -1.387 -9.204 1.00 88.31 93 GLY A O 1
ATOM 717 N N . MET A 1 94 ? 2.570 -0.574 -7.682 1.00 91.25 94 MET A N 1
ATOM 718 C CA . MET A 1 94 ? 1.483 -1.505 -7.963 1.00 91.25 94 MET A CA 1
ATOM 719 C C . MET A 1 94 ? 0.147 -0.783 -8.016 1.00 91.25 94 MET A C 1
ATOM 721 O O . MET A 1 94 ? -0.022 0.275 -7.412 1.00 91.25 94 MET A O 1
ATOM 725 N N . SER A 1 95 ? -0.816 -1.411 -8.678 1.00 89.81 95 SER A N 1
ATOM 726 C CA . SER A 1 95 ? -2.233 -1.114 -8.520 1.00 89.81 95 SER A CA 1
ATOM 727 C C . SER A 1 95 ? -2.947 -2.366 -8.030 1.00 89.81 95 SER A C 1
ATOM 729 O O . SER A 1 95 ? -2.630 -3.477 -8.453 1.00 89.81 95 SER A O 1
ATOM 731 N N . ALA A 1 96 ? -3.908 -2.191 -7.130 1.00 90.25 96 ALA A N 1
ATOM 732 C CA . ALA A 1 96 ? -4.829 -3.239 -6.721 1.00 90.25 96 ALA A CA 1
ATOM 733 C C . ALA A 1 96 ? -6.202 -2.610 -6.444 1.00 90.25 96 ALA A C 1
ATOM 735 O O . ALA A 1 96 ? -6.253 -1.494 -5.919 1.00 90.25 96 ALA A O 1
ATOM 736 N N . PRO A 1 97 ? -7.318 -3.305 -6.729 1.00 88.81 97 PRO A N 1
ATOM 737 C CA . PRO A 1 97 ? -8.656 -2.762 -6.486 1.00 88.81 97 PRO A CA 1
ATOM 738 C C . PRO A 1 97 ? -8.879 -2.310 -5.036 1.00 88.81 97 PRO A C 1
ATOM 740 O O . PRO A 1 97 ? -9.535 -1.304 -4.795 1.00 88.81 97 PRO A O 1
ATOM 743 N N . GLU A 1 98 ? -8.284 -3.012 -4.069 1.00 88.38 98 GLU A N 1
ATOM 744 C CA . GLU A 1 98 ? -8.362 -2.685 -2.637 1.00 88.38 98 GLU A CA 1
ATOM 745 C C . GLU A 1 98 ? -7.596 -1.419 -2.221 1.00 88.38 98 GLU A C 1
ATOM 747 O O . GLU A 1 98 ? -7.827 -0.901 -1.128 1.00 88.38 98 GLU A O 1
ATOM 752 N N . LEU A 1 99 ? -6.681 -0.939 -3.072 1.00 89.62 99 LEU A N 1
ATOM 753 C CA . LEU A 1 99 ? -5.926 0.302 -2.877 1.00 89.62 99 LEU A CA 1
ATOM 754 C C . LEU A 1 99 ? -6.600 1.496 -3.558 1.00 89.62 99 LEU A C 1
ATOM 756 O O . LEU A 1 99 ? -6.112 2.621 -3.474 1.00 89.62 99 LEU A O 1
ATOM 760 N N . HIS A 1 100 ? -7.739 1.282 -4.219 1.00 86.88 100 HIS A N 1
ATOM 761 C CA . HIS A 1 100 ? -8.507 2.373 -4.786 1.00 86.88 100 HIS A CA 1
ATOM 762 C C . HIS A 1 100 ? -9.126 3.207 -3.659 1.00 86.88 100 HIS A C 1
ATOM 764 O O . HIS A 1 100 ? -9.892 2.676 -2.853 1.00 86.88 100 HIS A O 1
ATOM 770 N N . ALA A 1 101 ? -8.857 4.517 -3.632 1.00 84.31 101 ALA A N 1
ATOM 771 C CA . ALA A 1 101 ? -9.220 5.411 -2.525 1.00 84.31 101 ALA A CA 1
ATOM 772 C C . ALA A 1 101 ? -10.700 5.336 -2.094 1.00 84.31 101 ALA A C 1
ATOM 774 O O . ALA A 1 101 ? -10.993 5.459 -0.911 1.00 84.31 101 ALA A O 1
ATOM 775 N N . MET A 1 102 ? -11.630 5.096 -3.028 1.00 84.44 102 MET A N 1
ATOM 776 C CA . MET A 1 102 ? -13.068 4.946 -2.724 1.00 84.44 102 MET A CA 1
ATOM 777 C C . MET A 1 102 ? -13.433 3.646 -1.988 1.00 84.44 102 MET A C 1
ATOM 779 O O . MET A 1 102 ? -14.536 3.530 -1.470 1.00 84.44 102 MET A O 1
ATOM 783 N N . THR A 1 103 ? -12.540 2.656 -1.964 1.00 90.38 103 THR A N 1
ATOM 784 C CA . THR A 1 103 ? -12.759 1.357 -1.304 1.00 90.38 103 THR A CA 1
ATOM 785 C C . THR A 1 103 ? -12.014 1.233 0.024 1.00 90.38 103 THR A C 1
ATOM 787 O O . THR A 1 103 ? -12.258 0.292 0.787 1.00 90.38 103 THR A O 1
ATOM 790 N N . MET A 1 104 ? -11.101 2.168 0.295 1.00 94.88 104 MET A N 1
ATOM 791 C CA . MET A 1 104 ? -10.282 2.189 1.498 1.00 94.88 104 MET A CA 1
ATOM 792 C C . MET A 1 104 ? -11.043 2.763 2.690 1.00 94.88 104 MET A C 1
ATOM 794 O O . MET A 1 104 ? -11.962 3.563 2.550 1.00 94.88 104 MET A O 1
ATOM 798 N N . LEU A 1 105 ? -10.625 2.344 3.878 1.00 96.81 105 LEU A N 1
ATOM 799 C CA . LEU A 1 105 ? -11.256 2.690 5.141 1.00 96.81 105 LEU A CA 1
ATOM 800 C C . LEU A 1 105 ? -10.578 3.911 5.752 1.00 96.81 105 LEU A C 1
ATOM 802 O O . LEU A 1 105 ? -9.353 3.962 5.840 1.00 96.81 105 LEU A O 1
ATOM 806 N N . THR A 1 106 ? -11.375 4.868 6.208 1.00 96.69 106 THR A N 1
ATOM 807 C CA . THR A 1 106 ? -10.934 5.973 7.061 1.00 96.69 106 THR A CA 1
ATOM 808 C C . THR A 1 106 ? -10.880 5.537 8.527 1.00 96.69 106 THR A C 1
ATOM 810 O O . THR A 1 106 ? -11.322 4.449 8.894 1.00 96.69 106 THR A O 1
ATOM 813 N N . VAL A 1 107 ? -10.403 6.418 9.413 1.00 96.56 107 VAL A N 1
ATOM 814 C CA . VAL A 1 107 ? -10.434 6.197 10.874 1.00 96.56 107 VAL A CA 1
ATOM 815 C C . VAL A 1 107 ? -11.849 5.868 11.367 1.00 96.56 107 VAL A C 1
ATOM 817 O O . VAL A 1 107 ? -12.010 5.027 12.247 1.00 96.56 107 VAL A O 1
ATOM 820 N N . VAL A 1 108 ? -12.870 6.523 10.804 1.00 97.00 108 VAL A N 1
ATOM 821 C CA . VAL A 1 108 ? -14.272 6.322 11.199 1.00 97.00 108 VAL A CA 1
ATOM 822 C C . VAL A 1 108 ? -14.748 4.930 10.792 1.00 97.00 108 VAL A C 1
ATOM 824 O O . VAL A 1 108 ? -15.317 4.221 11.618 1.00 97.00 108 VAL A O 1
ATOM 827 N N . ASP A 1 109 ? -14.439 4.501 9.569 1.00 97.69 109 ASP A N 1
ATOM 828 C CA . ASP A 1 109 ? -14.826 3.174 9.082 1.00 97.69 109 ASP A CA 1
ATOM 829 C C . ASP A 1 109 ? -14.129 2.059 9.872 1.00 97.69 109 ASP A C 1
ATOM 831 O O . ASP A 1 109 ? -14.741 1.041 10.198 1.00 97.69 109 ASP A O 1
ATOM 835 N N . VAL A 1 110 ? -12.853 2.260 10.228 1.00 96.56 110 VAL A N 1
ATOM 836 C CA . VAL A 1 110 ? -12.111 1.333 11.095 1.00 96.56 110 VAL A CA 1
ATOM 837 C C . VAL A 1 110 ? -12.746 1.265 12.482 1.00 96.56 110 VAL A C 1
ATOM 839 O O . VAL A 1 110 ? -12.909 0.169 13.006 1.00 96.56 110 VAL A O 1
ATOM 842 N N . ALA A 1 111 ? -13.141 2.400 13.066 1.00 95.75 111 ALA A N 1
ATOM 843 C CA . ALA A 1 111 ? -13.798 2.446 14.374 1.00 95.75 111 ALA A CA 1
ATOM 844 C C . ALA A 1 111 ? -15.130 1.690 14.372 1.00 95.75 111 ALA A C 1
ATOM 846 O O . ALA A 1 111 ? -15.372 0.864 15.254 1.00 95.75 111 ALA A O 1
ATOM 847 N N . GLN A 1 112 ? -15.942 1.903 13.335 1.00 96.31 112 GLN A N 1
ATOM 848 C CA . GLN A 1 112 ? -17.198 1.189 13.142 1.00 96.31 112 GLN A CA 1
ATOM 849 C C . GLN A 1 112 ? -16.972 -0.320 12.982 1.00 96.31 112 GLN A C 1
ATOM 851 O O . GLN A 1 112 ? -17.619 -1.107 13.667 1.00 96.31 112 GLN A O 1
ATOM 856 N N . ALA A 1 113 ? -16.023 -0.736 12.137 1.00 94.56 113 ALA A N 1
ATOM 857 C CA . ALA A 1 113 ? -15.685 -2.151 11.956 1.00 94.56 113 ALA A CA 1
ATOM 858 C C . ALA A 1 113 ? -15.132 -2.799 13.239 1.00 94.56 113 ALA A C 1
ATOM 860 O O . ALA A 1 113 ? -15.302 -3.993 13.464 1.00 94.56 113 ALA A O 1
ATOM 861 N N . ALA A 1 114 ? -14.471 -2.004 14.078 1.00 92.44 114 ALA A N 1
ATOM 862 C CA . ALA A 1 114 ? -13.888 -2.409 15.346 1.00 92.44 114 ALA A CA 1
ATOM 863 C C . ALA A 1 114 ? -14.880 -2.410 16.523 1.00 92.44 114 ALA A C 1
ATOM 865 O O . ALA A 1 114 ? -14.509 -2.904 17.592 1.00 92.44 114 ALA A O 1
ATOM 866 N N . GLY A 1 115 ? -16.079 -1.839 16.362 1.00 93.38 115 GLY A N 1
ATOM 867 C CA . GLY A 1 115 ? -17.054 -1.672 17.443 1.00 93.38 115 GLY A CA 1
ATOM 868 C C . GLY A 1 115 ? -16.570 -0.757 18.575 1.00 93.38 115 GLY A C 1
ATOM 869 O O . GLY A 1 115 ? -16.902 -0.992 19.732 1.00 93.38 115 GLY A O 1
ATOM 870 N N . VAL A 1 116 ? -15.739 0.248 18.275 1.00 92.94 116 VAL A N 1
ATOM 871 C CA . VAL A 1 116 ? -15.189 1.190 19.269 1.00 92.94 116 VAL A CA 1
ATOM 872 C C . VAL A 1 116 ? -15.352 2.637 18.810 1.00 92.94 116 VAL A C 1
ATOM 874 O O . VAL A 1 116 ? -15.716 2.910 17.667 1.00 92.94 116 VAL A O 1
ATOM 877 N N . SER A 1 117 ? -15.068 3.595 19.693 1.00 94.88 117 SER A N 1
ATOM 878 C CA . SER A 1 117 ? -15.111 5.009 19.327 1.00 94.88 117 SER A CA 1
ATOM 879 C C . SER A 1 117 ? -13.961 5.385 18.382 1.00 94.88 117 SER A C 1
ATOM 881 O O . SER A 1 117 ? -12.879 4.787 18.387 1.00 94.88 117 SER A O 1
ATOM 883 N N . LYS A 1 118 ? -14.158 6.458 17.607 1.00 96.25 118 LYS A N 1
ATOM 884 C CA . LYS A 1 118 ? -13.089 7.057 16.795 1.00 96.25 118 LYS A CA 1
ATOM 885 C C . LYS A 1 118 ? -11.870 7.436 17.651 1.00 96.25 118 LYS A C 1
ATOM 887 O O . LYS A 1 118 ? -10.744 7.205 17.224 1.00 96.25 118 LYS A O 1
ATOM 892 N N . SER A 1 119 ? -12.082 7.971 18.860 1.00 95.69 119 SER A N 1
ATOM 893 C CA . SER A 1 119 ? -10.978 8.369 19.747 1.00 95.69 119 SER A CA 1
ATOM 894 C C . SER A 1 119 ? -10.139 7.172 20.204 1.00 95.69 119 SER A C 1
ATOM 896 O O . SER A 1 119 ? -8.921 7.298 20.321 1.00 95.69 119 SER A O 1
ATOM 898 N N . THR A 1 120 ? -10.750 5.995 20.384 1.00 94.19 120 THR A N 1
ATOM 899 C CA . THR A 1 120 ? -10.025 4.746 20.654 1.00 94.19 120 THR A CA 1
ATOM 900 C C . THR A 1 120 ? -9.129 4.361 19.478 1.00 94.19 120 THR A C 1
ATOM 902 O O . THR A 1 120 ? -7.958 4.051 19.690 1.00 94.19 120 THR A O 1
ATOM 905 N N . ILE A 1 121 ? -9.626 4.445 18.239 1.00 95.38 121 ILE A N 1
ATOM 906 C CA . ILE A 1 121 ? -8.814 4.188 17.036 1.00 95.38 121 ILE A CA 1
ATOM 907 C C . ILE A 1 121 ? -7.694 5.223 16.886 1.00 95.38 121 ILE A C 1
ATOM 909 O O . ILE A 1 121 ? -6.555 4.848 16.618 1.00 95.38 121 ILE A O 1
ATOM 913 N N . ASP A 1 122 ? -7.958 6.510 17.115 1.00 94.31 122 ASP A N 1
ATOM 914 C CA . ASP A 1 122 ? -6.907 7.535 17.109 1.00 94.31 122 ASP A CA 1
ATOM 915 C C . ASP A 1 122 ? -5.831 7.244 18.176 1.00 94.31 122 ASP A C 1
ATOM 917 O O . ASP A 1 122 ? -4.636 7.363 17.895 1.00 94.31 122 ASP A O 1
ATOM 921 N N . SER A 1 123 ? -6.232 6.777 19.365 1.00 94.00 123 SER A N 1
ATOM 922 C CA . SER A 1 123 ? -5.308 6.344 20.420 1.00 94.00 123 SER A CA 1
ATOM 923 C C . SER A 1 123 ? -4.471 5.136 19.994 1.00 94.00 123 SER A C 1
ATOM 925 O O . SER A 1 123 ? -3.251 5.148 20.156 1.00 94.00 123 SER A O 1
ATOM 927 N N . TYR A 1 124 ? -5.091 4.115 19.391 1.00 93.81 124 TYR A N 1
ATOM 928 C CA . TYR A 1 124 ? -4.371 2.968 18.836 1.00 93.81 124 TYR A CA 1
ATOM 929 C C . TYR A 1 124 ? -3.378 3.391 17.757 1.00 93.81 124 TYR A C 1
ATOM 931 O O . TYR A 1 124 ? -2.260 2.881 17.733 1.00 93.81 124 TYR A O 1
ATOM 939 N N . ARG A 1 125 ? -3.740 4.357 16.904 1.00 93.56 125 ARG A N 1
ATOM 940 C CA . ARG A 1 125 ? -2.855 4.861 15.847 1.00 93.56 125 ARG A CA 1
ATOM 941 C C . ARG A 1 125 ? -1.648 5.564 16.447 1.00 93.56 125 ARG A C 1
ATOM 943 O O . ARG A 1 125 ? -0.526 5.279 16.050 1.00 93.56 125 ARG A O 1
ATOM 950 N N . TYR A 1 126 ? -1.873 6.447 17.419 1.00 92.25 126 TYR A N 1
ATOM 951 C CA . TYR A 1 126 ? -0.797 7.166 18.102 1.00 92.25 126 TYR A CA 1
ATOM 952 C C . TYR A 1 126 ? 0.162 6.220 18.840 1.00 92.25 126 TYR A C 1
ATOM 954 O O . TYR A 1 126 ? 1.363 6.458 18.871 1.00 92.25 126 TYR A O 1
ATOM 962 N N . ARG A 1 127 ? -0.362 5.120 19.391 1.00 91.31 127 ARG A N 1
ATOM 963 C CA . ARG A 1 127 ? 0.418 4.090 20.094 1.00 91.31 127 ARG A CA 1
ATOM 964 C C . ARG A 1 127 ? 1.058 3.043 19.174 1.00 91.31 127 ARG A C 1
ATOM 966 O O . ARG A 1 127 ? 1.717 2.145 19.683 1.00 91.31 127 ARG A O 1
ATOM 973 N N . GLY A 1 128 ? 0.843 3.110 17.857 1.00 91.56 128 GLY A N 1
ATOM 974 C CA . GLY A 1 128 ? 1.360 2.116 16.905 1.00 91.56 128 GLY A CA 1
ATOM 975 C C . GLY A 1 128 ? 0.694 0.735 16.993 1.00 91.56 128 GLY A C 1
ATOM 976 O O . GLY A 1 128 ? 1.273 -0.250 16.553 1.00 91.56 128 GLY A O 1
ATOM 977 N N . LEU A 1 129 ? -0.511 0.648 17.568 1.00 91.06 129 LEU A N 1
ATOM 978 C CA . LEU A 1 129 ? -1.284 -0.598 17.697 1.00 91.06 129 LEU A CA 1
ATOM 979 C C . LEU A 1 129 ? -2.158 -0.894 16.470 1.00 91.06 129 LEU A C 1
ATOM 981 O O . LEU A 1 129 ? -2.660 -2.007 16.320 1.00 91.06 129 LEU A O 1
ATOM 985 N N . LEU A 1 130 ? -2.384 0.110 15.621 1.00 92.69 130 LEU A N 1
ATOM 986 C CA . LEU A 1 130 ? -3.011 -0.055 14.311 1.00 92.69 130 LEU A CA 1
ATOM 987 C C . LEU A 1 130 ? -1.941 -0.315 13.248 1.00 92.69 130 LEU A C 1
ATOM 989 O O . LEU A 1 130 ? -0.838 0.226 13.357 1.00 92.69 130 LEU A O 1
ATOM 993 N N . PRO A 1 131 ? -2.274 -1.065 12.185 1.00 92.81 131 PRO A N 1
ATOM 994 C CA . PRO A 1 131 ? -1.390 -1.200 11.042 1.00 92.81 131 PRO A CA 1
ATOM 995 C C . PRO A 1 131 ? -1.099 0.175 10.431 1.00 92.81 131 PRO A C 1
ATOM 997 O O . PRO A 1 131 ? -1.931 1.088 10.482 1.00 92.81 131 PRO A O 1
ATOM 1000 N N . THR A 1 132 ? 0.068 0.318 9.809 1.00 92.62 132 THR A N 1
ATOM 1001 C CA . THR A 1 132 ? 0.413 1.523 9.051 1.00 92.62 132 THR A CA 1
ATOM 1002 C C . THR A 1 132 ? -0.628 1.747 7.944 1.00 92.62 132 THR A C 1
ATOM 1004 O O . THR A 1 132 ? -0.999 0.785 7.263 1.00 92.62 132 THR A O 1
ATOM 1007 N N . PRO A 1 133 ? -1.145 2.977 7.754 1.00 93.81 133 PRO A N 1
ATOM 1008 C CA . PRO A 1 133 ? -2.045 3.267 6.641 1.00 93.81 133 PRO A CA 1
ATOM 1009 C C . PRO A 1 133 ? -1.323 3.066 5.307 1.00 93.81 133 PRO A C 1
ATOM 1011 O O . PRO A 1 133 ? -0.152 3.415 5.181 1.00 93.81 133 PRO A O 1
ATOM 1014 N N . GLN A 1 134 ? -2.011 2.527 4.301 1.00 92.06 134 GLN A N 1
ATOM 1015 C CA . GLN A 1 134 ? -1.424 2.314 2.972 1.00 92.06 134 GLN A CA 1
ATOM 1016 C C . GLN A 1 1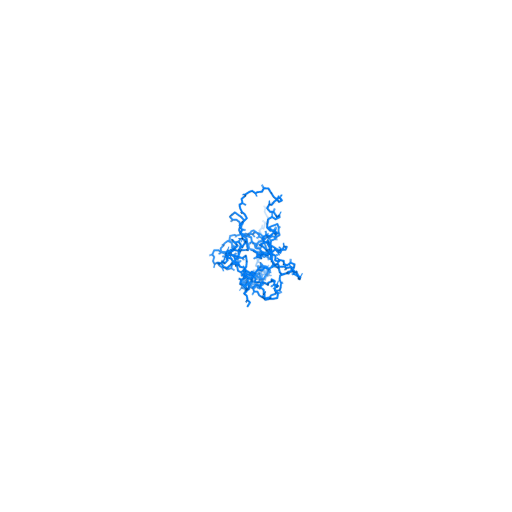34 ? -1.328 3.628 2.187 1.00 92.06 134 GLN A C 1
ATOM 1018 O O . GLN A 1 134 ? -0.418 3.784 1.377 1.00 92.06 134 GLN A O 1
ATOM 1023 N N . ILE A 1 135 ? -2.248 4.570 2.432 1.00 88.88 135 ILE A N 1
ATOM 1024 C CA . ILE A 1 135 ? -2.304 5.875 1.760 1.00 88.88 135 ILE A CA 1
ATOM 1025 C C . ILE A 1 135 ? -2.633 6.963 2.788 1.00 88.88 135 ILE A C 1
ATOM 1027 O O . ILE A 1 135 ? -3.441 6.754 3.692 1.00 88.88 135 ILE A O 1
ATOM 1031 N N . ILE A 1 136 ? -2.037 8.147 2.637 1.00 89.69 136 ILE A N 1
ATOM 1032 C CA . ILE A 1 136 ? -2.454 9.364 3.342 1.00 89.69 136 ILE A CA 1
ATOM 1033 C C . ILE A 1 136 ? -2.993 10.335 2.293 1.00 89.69 136 ILE A C 1
ATOM 1035 O O . ILE A 1 136 ? -2.249 10.800 1.435 1.00 89.69 136 ILE A O 1
ATOM 1039 N N . ARG A 1 137 ? -4.291 10.648 2.349 1.00 86.06 137 ARG A N 1
ATOM 1040 C CA . ARG A 1 137 ? -4.921 11.632 1.459 1.00 86.06 137 ARG A CA 1
ATOM 1041 C C . ARG A 1 137 ? -5.075 12.955 2.199 1.00 86.06 137 ARG A C 1
ATOM 1043 O O . ARG A 1 137 ? -5.948 13.094 3.058 1.00 86.06 137 ARG A O 1
ATOM 1050 N N . GLY A 1 138 ? -4.211 13.921 1.891 1.00 87.38 138 GLY A N 1
ATOM 1051 C CA . GLY A 1 138 ? -4.112 15.167 2.651 1.00 87.38 138 GLY A CA 1
ATOM 1052 C C . GLY A 1 138 ? -3.692 14.884 4.095 1.00 87.38 138 GLY A C 1
ATOM 1053 O O . GLY A 1 138 ? -2.535 14.584 4.360 1.00 87.38 138 GLY A O 1
ATOM 1054 N N . ARG A 1 139 ? -4.642 14.942 5.034 1.00 89.06 139 ARG A N 1
ATOM 1055 C CA . ARG A 1 139 ? -4.424 14.605 6.457 1.00 89.06 139 ARG A CA 1
ATOM 1056 C C . ARG A 1 139 ? -5.133 13.317 6.886 1.00 89.06 139 ARG A C 1
ATOM 1058 O O . ARG A 1 139 ? -5.076 12.949 8.058 1.00 89.06 139 ARG A O 1
ATOM 1065 N N . THR A 1 140 ? -5.822 12.656 5.959 1.00 91.50 140 THR A N 1
ATOM 1066 C CA . THR A 1 140 ? -6.676 11.503 6.244 1.00 91.50 140 THR A CA 1
ATOM 1067 C C . THR A 1 140 ? -5.920 10.209 5.950 1.00 91.50 140 THR A C 1
ATOM 1069 O O . THR A 1 140 ? -5.642 9.934 4.781 1.00 91.50 140 THR A O 1
ATOM 1072 N N . PRO A 1 141 ? -5.582 9.401 6.970 1.00 94.50 141 PRO A N 1
ATOM 1073 C CA . PRO A 1 141 ? -5.021 8.074 6.753 1.00 94.50 141 PRO A CA 1
ATOM 1074 C C . PRO A 1 141 ? -6.097 7.120 6.221 1.00 94.50 141 PRO A C 1
ATOM 1076 O O . PRO A 1 141 ? -7.247 7.158 6.670 1.00 94.50 141 PRO A O 1
ATOM 1079 N N . LEU A 1 142 ? -5.703 6.273 5.273 1.00 95.06 142 LEU A N 1
ATOM 1080 C CA . LEU A 1 142 ? -6.551 5.293 4.608 1.00 95.06 142 LEU A CA 1
ATOM 1081 C C . LEU A 1 142 ? -5.931 3.896 4.707 1.00 95.06 142 LEU A C 1
ATOM 1083 O O . LEU A 1 142 ? -4.739 3.709 4.442 1.00 95.06 142 LEU A O 1
ATOM 1087 N N . TRP A 1 143 ? -6.762 2.907 5.031 1.00 95.75 143 TRP A N 1
ATOM 1088 C CA . TRP A 1 143 ? -6.364 1.504 5.144 1.00 95.75 143 TRP A CA 1
ATOM 1089 C C . TRP A 1 143 ? -7.087 0.617 4.139 1.00 95.75 143 TRP A C 1
ATOM 1091 O O . TRP A 1 143 ? -8.290 0.761 3.911 1.00 95.75 143 TRP A O 1
ATOM 1101 N N . ALA A 1 144 ? -6.374 -0.357 3.580 1.00 95.50 144 ALA A N 1
ATOM 1102 C CA . ALA A 1 144 ? -7.002 -1.391 2.770 1.00 95.50 144 ALA A CA 1
ATOM 1103 C C . ALA A 1 144 ? -7.860 -2.317 3.654 1.00 95.50 144 ALA A C 1
ATOM 1105 O O . ALA A 1 144 ? -7.470 -2.701 4.762 1.00 95.50 144 ALA A O 1
ATOM 1106 N N . ARG A 1 145 ? -9.038 -2.719 3.159 1.00 95.81 145 ARG A N 1
ATOM 1107 C CA . ARG A 1 145 ? -9.977 -3.565 3.924 1.00 95.81 145 ARG A CA 1
ATOM 1108 C C . ARG A 1 145 ? -9.346 -4.884 4.403 1.00 95.81 145 ARG A C 1
ATOM 1110 O O . ARG A 1 145 ? -9.591 -5.235 5.557 1.00 95.81 145 ARG A O 1
ATOM 1117 N N . PRO A 1 146 ? -8.540 -5.616 3.603 1.00 94.88 146 PRO A N 1
ATOM 1118 C CA . PRO A 1 146 ? -7.916 -6.860 4.063 1.00 94.88 146 PRO A CA 1
ATOM 1119 C C . PRO A 1 146 ? -6.933 -6.655 5.217 1.00 94.88 146 PRO A C 1
ATOM 1121 O O . PRO A 1 146 ? -6.897 -7.477 6.128 1.00 94.88 146 PRO A O 1
ATOM 1124 N N . ILE A 1 147 ? -6.202 -5.535 5.224 1.00 94.94 147 ILE A N 1
ATOM 1125 C CA . ILE A 1 147 ? -5.270 -5.171 6.300 1.00 94.94 147 ILE A CA 1
ATOM 1126 C C . ILE A 1 147 ? -6.032 -4.964 7.612 1.00 94.94 147 ILE A C 1
ATOM 1128 O O . ILE A 1 147 ? -5.673 -5.539 8.637 1.00 94.94 147 ILE A O 1
ATOM 1132 N N . VAL A 1 148 ? -7.131 -4.207 7.572 1.00 95.31 148 VAL 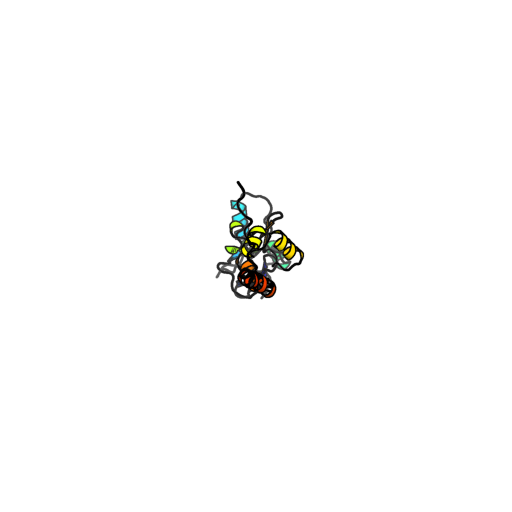A N 1
ATOM 1133 C CA . VAL A 1 148 ? -7.971 -3.969 8.756 1.00 95.31 148 VAL A CA 1
ATOM 1134 C C . VAL A 1 148 ? -8.650 -5.253 9.222 1.00 95.31 148 VAL A C 1
ATOM 1136 O O . VAL A 1 148 ? -8.674 -5.515 10.417 1.00 95.31 148 VAL A O 1
ATOM 1139 N N . ARG A 1 149 ? -9.160 -6.091 8.309 1.00 94.81 149 ARG A N 1
ATOM 1140 C CA . ARG A 1 149 ? -9.744 -7.397 8.669 1.00 94.81 149 ARG A CA 1
ATOM 1141 C C . ARG A 1 149 ? -8.732 -8.302 9.358 1.00 94.81 149 ARG A C 1
ATOM 1143 O O . ARG A 1 149 ? -9.074 -8.936 10.349 1.00 94.81 149 ARG A O 1
ATOM 1150 N N . ARG A 1 150 ? -7.499 -8.349 8.846 1.00 94.38 150 ARG A N 1
ATOM 1151 C CA . ARG A 1 150 ? -6.423 -9.124 9.464 1.00 94.38 150 ARG A CA 1
ATOM 1152 C C . ARG A 1 150 ? -6.111 -8.599 10.860 1.00 94.38 150 ARG A C 1
ATOM 1154 O O . ARG A 1 150 ? -6.099 -9.371 11.808 1.00 94.38 150 ARG A O 1
ATOM 1161 N N . TRP A 1 151 ? -5.945 -7.285 10.988 1.00 93.44 151 TRP A N 1
ATOM 1162 C CA . TRP A 1 151 ? -5.734 -6.649 12.283 1.00 93.44 151 TRP A CA 1
ATOM 1163 C C . TRP A 1 151 ? -6.880 -6.925 13.264 1.00 93.44 151 TRP A C 1
ATOM 1165 O O . TRP A 1 151 ? -6.610 -7.224 14.415 1.00 93.44 151 TRP A O 1
ATOM 1175 N N . LEU A 1 152 ? -8.144 -6.884 12.832 1.00 93.62 152 LEU A N 1
ATOM 1176 C CA . LEU A 1 152 ? -9.291 -7.200 13.693 1.00 93.62 152 LEU A CA 1
ATOM 1177 C C . LEU A 1 152 ? -9.273 -8.647 14.197 1.00 93.62 152 LEU A C 1
ATOM 1179 O O . LEU A 1 152 ? -9.673 -8.879 15.332 1.00 93.62 152 LEU A O 1
ATOM 1183 N N . ALA A 1 153 ? -8.816 -9.595 13.375 1.00 91.38 153 ALA A N 1
ATOM 1184 C CA . ALA A 1 153 ? -8.692 -10.998 13.769 1.00 91.38 153 ALA A CA 1
ATOM 1185 C C . ALA A 1 153 ? -7.572 -11.221 14.801 1.00 91.38 153 ALA A C 1
ATOM 1187 O O . ALA A 1 153 ? -7.731 -12.035 15.705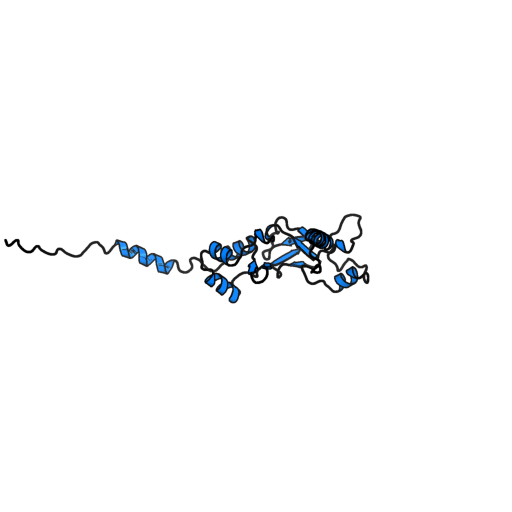 1.00 91.38 153 ALA A O 1
ATOM 1188 N N . ASP A 1 154 ? -6.472 -10.474 14.681 1.00 87.38 154 ASP A N 1
ATOM 1189 C CA . ASP A 1 154 ? -5.290 -10.600 15.544 1.00 87.38 154 ASP A CA 1
ATOM 1190 C C . ASP A 1 154 ? -5.314 -9.612 16.738 1.00 87.38 154 ASP A C 1
ATOM 1192 O O . ASP A 1 154 ? -4.466 -9.664 17.632 1.00 87.38 154 ASP A O 1
ATOM 1196 N N . ARG A 1 155 ? -6.273 -8.676 16.758 1.00 80.69 155 ARG A N 1
ATOM 1197 C CA . ARG A 1 155 ? -6.373 -7.587 17.735 1.00 80.69 155 ARG A CA 1
ATOM 1198 C C . ARG A 1 155 ? -6.579 -8.143 19.150 1.00 80.69 155 ARG A C 1
ATOM 1200 O O . ARG A 1 155 ? -7.519 -8.907 19.376 1.00 80.69 155 ARG A O 1
ATOM 1207 N N . PRO A 1 156 ? -5.845 -7.621 20.148 1.00 65.94 156 PRO A N 1
ATOM 1208 C CA . PRO A 1 156 ? -6.167 -7.818 21.557 1.00 65.94 156 PRO A CA 1
ATOM 1209 C C . PRO A 1 156 ? -7.505 -7.138 21.932 1.00 65.94 156 PRO A C 1
ATOM 1211 O O . PRO A 1 156 ? -7.546 -5.995 22.378 1.00 65.94 156 PRO A O 1
ATOM 1214 N N . GLY A 1 157 ? -8.618 -7.848 21.720 1.00 59.91 157 GLY A N 1
ATOM 1215 C CA . GLY A 1 157 ? -9.878 -7.705 22.454 1.00 59.91 157 GLY A CA 1
ATOM 1216 C C . GLY A 1 157 ? -10.998 -6.833 21.862 1.00 59.91 157 GLY A C 1
ATOM 1217 O O . GLY A 1 157 ? -10.880 -5.613 21.730 1.00 59.91 157 GLY A O 1
ATOM 1218 N N . ALA A 1 158 ? -12.160 -7.471 21.693 1.00 46.72 158 ALA A N 1
ATOM 1219 C CA . ALA A 1 158 ? -13.430 -7.065 22.303 1.00 46.72 158 ALA A CA 1
ATOM 1220 C C . ALA A 1 158 ? -13.956 -8.295 23.077 1.00 46.72 158 ALA A C 1
ATOM 1222 O O . ALA A 1 158 ? -14.651 -9.124 22.508 1.00 46.72 158 ALA A O 1
ATOM 1223 N N . GLY A 1 159 ? -13.490 -8.506 24.317 1.00 52.31 159 GLY A N 1
ATOM 1224 C CA . GLY A 1 159 ? -13.823 -9.722 25.084 1.00 52.31 159 GLY A CA 1
ATOM 1225 C C . GLY A 1 159 ? -12.829 -10.155 26.168 1.00 52.31 159 GLY A C 1
ATOM 1226 O O . GLY A 1 159 ? -13.148 -11.034 26.949 1.00 52.31 159 GLY A O 1
ATOM 1227 N N . TRP A 1 160 ? -11.654 -9.524 26.303 1.00 46.94 160 TRP A N 1
ATOM 1228 C CA . TRP A 1 160 ? -10.702 -9.876 27.381 1.00 46.94 160 TRP A CA 1
ATOM 1229 C C . TRP A 1 160 ? -11.254 -9.618 28.801 1.00 46.94 160 TRP A C 1
ATOM 1231 O O . TRP A 1 160 ? -10.663 -10.055 29.779 1.00 46.94 160 TRP A O 1
ATOM 1241 N N . ARG A 1 161 ? -12.381 -8.902 28.918 1.00 46.84 161 ARG A N 1
ATOM 1242 C CA . ARG A 1 161 ? -13.090 -8.652 30.180 1.00 46.84 161 ARG A CA 1
ATOM 1243 C C . ARG A 1 161 ? -14.572 -9.042 30.135 1.00 46.84 161 ARG A C 1
ATOM 1245 O O . ARG A 1 161 ? -15.421 -8.288 30.603 1.00 46.84 161 ARG A O 1
ATOM 1252 N N . SER A 1 162 ? -14.919 -10.159 29.495 1.00 49.03 162 SER A N 1
ATOM 1253 C CA . SER A 1 162 ? -16.284 -10.702 29.612 1.00 49.03 162 SER A CA 1
ATOM 1254 C C . SER A 1 162 ? -16.580 -11.242 31.019 1.00 49.03 162 SER A C 1
ATOM 1256 O O . SER A 1 162 ? -17.736 -11.307 31.409 1.00 49.03 162 SER A O 1
ATOM 1258 N N . ASP A 1 163 ? -15.550 -11.522 31.817 1.00 58.12 163 ASP A N 1
ATOM 1259 C CA . ASP A 1 163 ? -15.657 -11.936 33.220 1.00 58.12 163 ASP A CA 1
ATOM 1260 C C . ASP A 1 163 ? -16.245 -10.857 34.148 1.00 58.12 163 ASP A C 1
ATOM 1262 O O . ASP A 1 163 ? -16.873 -11.190 35.144 1.00 58.12 163 ASP A O 1
ATOM 1266 N N . ILE A 1 164 ? -16.093 -9.566 33.831 1.00 58.12 164 ILE A N 1
ATOM 1267 C CA . ILE A 1 164 ? -16.530 -8.477 34.729 1.00 58.12 164 ILE A CA 1
ATOM 1268 C C . ILE A 1 164 ? -18.029 -8.146 34.592 1.00 58.12 164 ILE A C 1
ATOM 1270 O O . ILE A 1 164 ? -18.607 -7.549 35.499 1.00 58.12 164 ILE A O 1
ATOM 1274 N N . TYR A 1 165 ? -18.680 -8.520 33.487 1.00 52.09 165 TYR A N 1
ATOM 1275 C CA . TYR A 1 165 ? -20.076 -8.138 33.217 1.00 52.09 165 TYR A CA 1
ATOM 1276 C C . TYR A 1 165 ? -21.084 -9.297 33.276 1.00 52.09 165 TYR A C 1
ATOM 1278 O O . TYR A 1 165 ? -22.286 -9.029 33.314 1.00 52.09 165 TYR A O 1
ATOM 1286 N N . ASP A 1 166 ? -20.631 -10.552 33.366 1.00 47.06 166 ASP A N 1
ATOM 1287 C CA . ASP A 1 166 ? -21.532 -11.702 33.551 1.00 47.06 166 ASP A CA 1
ATOM 1288 C C . ASP A 1 166 ? -22.142 -11.767 34.972 1.00 47.06 166 ASP A C 1
ATOM 1290 O O . ASP A 1 166 ? -23.261 -12.252 35.136 1.00 47.06 166 ASP A O 1
ATOM 1294 N N . GLU A 1 167 ? -21.506 -11.190 36.001 1.00 51.38 167 GLU A N 1
ATOM 1295 C CA . GLU A 1 167 ? -22.044 -11.194 37.380 1.00 51.38 167 GLU A CA 1
ATOM 1296 C C . GLU A 1 167 ? -23.117 -10.120 37.652 1.00 51.38 167 GLU A C 1
ATOM 1298 O O . GLU A 1 167 ? -24.001 -10.304 38.496 1.00 51.38 167 GLU A O 1
ATOM 1303 N N . ALA A 1 168 ? -23.101 -9.003 36.917 1.00 50.38 168 ALA A N 1
ATOM 1304 C CA . ALA A 1 168 ? -24.011 -7.881 37.175 1.00 50.38 168 ALA A CA 1
ATOM 1305 C C . ALA A 1 168 ? -25.443 -8.125 36.664 1.00 50.38 168 ALA A C 1
ATOM 1307 O O . ALA A 1 168 ? -26.382 -7.493 37.144 1.00 50.38 168 ALA A O 1
ATOM 1308 N N . THR A 1 169 ? -25.627 -9.055 35.720 1.00 44.84 169 THR A N 1
ATOM 1309 C CA . THR A 1 169 ? -26.944 -9.324 35.114 1.00 44.84 169 THR A CA 1
ATOM 1310 C C . THR A 1 169 ? -27.639 -10.548 35.721 1.00 44.84 169 THR A C 1
ATOM 1312 O O . THR A 1 169 ? -28.861 -10.641 35.654 1.00 44.84 169 THR A O 1
ATOM 1315 N N . ALA A 1 170 ? -26.898 -11.454 36.373 1.00 49.59 170 ALA A N 1
ATOM 1316 C CA . ALA A 1 170 ? -27.464 -12.631 37.044 1.00 49.59 170 ALA A CA 1
ATOM 1317 C C . ALA A 1 170 ? -28.028 -12.322 38.445 1.00 49.59 170 ALA A C 1
ATOM 1319 O O . ALA A 1 170 ? -28.964 -12.979 38.897 1.00 49.59 170 ALA A O 1
ATOM 1320 N N . THR A 1 171 ? -27.504 -11.297 39.123 1.00 46.12 171 THR A N 1
ATOM 1321 C CA . THR A 1 171 ? -27.903 -10.973 40.507 1.00 46.12 171 THR A CA 1
ATOM 1322 C C . THR A 1 171 ? -29.178 -10.117 40.580 1.00 46.12 171 THR A C 1
ATOM 1324 O O . THR A 1 171 ? -29.862 -10.103 41.597 1.00 46.12 171 THR A O 1
ATOM 1327 N N . ALA A 1 172 ? -29.576 -9.459 39.485 1.00 49.44 172 ALA A N 1
ATOM 1328 C CA . ALA A 1 172 ? -30.767 -8.601 39.456 1.00 49.44 172 ALA A CA 1
ATOM 1329 C C . ALA A 1 172 ? -32.103 -9.364 39.318 1.00 49.44 172 ALA A C 1
ATOM 1331 O O . ALA A 1 172 ? -33.160 -8.747 39.396 1.00 49.44 172 ALA A O 1
ATOM 1332 N N . THR A 1 173 ? -32.088 -10.686 39.102 1.00 47.28 173 THR A N 1
ATOM 1333 C CA . THR A 1 173 ? -33.318 -11.496 38.957 1.00 47.28 173 THR A CA 1
ATOM 1334 C C . THR A 1 173 ? -33.639 -12.342 40.197 1.00 47.28 173 THR A C 1
ATOM 1336 O O . THR A 1 173 ? -34.693 -12.968 40.240 1.00 47.28 173 THR A O 1
ATOM 1339 N N . ALA A 1 174 ? -32.763 -12.366 41.210 1.00 50.03 174 ALA A N 1
ATOM 1340 C CA . ALA A 1 174 ? -32.913 -13.237 42.381 1.00 50.03 174 ALA A CA 1
ATOM 1341 C C . ALA A 1 174 ? -33.367 -12.523 43.673 1.00 50.03 174 ALA A C 1
ATOM 1343 O O . ALA A 1 174 ? -33.848 -13.205 44.572 1.00 50.03 174 ALA A O 1
ATOM 1344 N N . ASP A 1 175 ? -33.283 -11.188 43.756 1.00 43.75 175 ASP A N 1
ATOM 1345 C CA . ASP A 1 175 ? -33.553 -10.433 45.000 1.00 43.75 175 ASP A CA 1
ATOM 1346 C C . ASP A 1 175 ? -34.891 -9.657 45.028 1.00 43.75 175 ASP A C 1
ATOM 1348 O O . ASP A 1 175 ? -35.192 -8.993 46.015 1.00 43.75 175 ASP A O 1
ATOM 1352 N N . ASP A 1 176 ? -35.749 -9.770 44.003 1.00 42.53 176 ASP A N 1
ATOM 1353 C CA . ASP A 1 176 ? -37.091 -9.135 43.998 1.00 42.53 176 ASP A CA 1
ATOM 1354 C C . ASP A 1 176 ? -38.193 -10.012 44.639 1.00 42.53 176 ASP A C 1
ATOM 1356 O O . ASP A 1 176 ? -39.387 -9.740 44.540 1.00 42.53 176 ASP A O 1
ATOM 1360 N N . ALA A 1 177 ? -37.810 -11.093 45.326 1.00 48.25 177 ALA A N 1
ATOM 1361 C CA . ALA A 1 177 ? -38.736 -12.007 45.995 1.00 48.25 177 ALA A CA 1
ATOM 1362 C C . ALA A 1 177 ? -38.549 -12.003 47.519 1.00 48.25 177 ALA A C 1
ATOM 1364 O O . ALA A 1 177 ? -38.300 -13.040 48.131 1.00 48.25 177 ALA A O 1
ATOM 1365 N N . GLY A 1 178 ? -38.717 -10.844 48.156 1.00 45.69 178 GLY A N 1
ATOM 1366 C CA . GLY A 1 178 ? -38.970 -10.809 49.595 1.00 45.69 178 GLY A CA 1
ATOM 1367 C C . GLY A 1 178 ? -38.645 -9.490 50.274 1.00 45.69 178 GLY A C 1
ATOM 1368 O O . GLY A 1 178 ? -37.480 -9.213 50.513 1.00 45.69 178 GLY A O 1
ATOM 1369 N N . ILE A 1 179 ? -39.690 -8.736 50.644 1.00 37.09 179 ILE A N 1
ATOM 1370 C CA . ILE A 1 179 ? -39.891 -8.018 51.927 1.00 37.09 179 ILE A CA 1
ATOM 1371 C C . ILE A 1 179 ? -41.160 -7.153 51.746 1.00 37.09 179 ILE A C 1
ATOM 1373 O O . ILE A 1 179 ? -41.184 -6.272 50.899 1.00 37.09 179 ILE A O 1
ATOM 1377 N N . VAL A 1 180 ? -42.336 -7.515 52.270 1.00 38.81 180 VAL A N 1
ATOM 1378 C CA . VAL A 1 180 ? -42.905 -7.378 53.636 1.00 38.81 180 VAL A CA 1
ATOM 1379 C C . VAL A 1 180 ? -44.199 -6.558 53.513 1.00 38.81 180 VAL A C 1
ATOM 1381 O O . VAL A 1 180 ? -44.217 -5.452 52.980 1.00 38.81 180 VAL A O 1
ATOM 1384 N N . ALA A 1 181 ? -45.284 -7.135 54.027 1.00 44.22 181 ALA A N 1
ATOM 1385 C CA . ALA A 1 181 ? -46.587 -6.509 54.186 1.00 44.22 181 ALA A CA 1
ATOM 1386 C C . ALA A 1 181 ? -46.526 -5.256 55.079 1.00 44.22 181 ALA A C 1
ATOM 1388 O O . ALA A 1 181 ? -45.921 -5.276 56.150 1.00 44.22 181 ALA A O 1
ATOM 1389 N N . ILE A 1 182 ? -47.227 -4.202 54.664 1.00 43.44 182 ILE A N 1
ATOM 1390 C CA . ILE A 1 182 ? -47.563 -3.036 55.489 1.00 43.44 182 ILE A CA 1
ATOM 1391 C C . ILE A 1 182 ? -49.073 -3.127 55.786 1.00 43.44 182 ILE A C 1
ATOM 1393 O O . ILE A 1 182 ? -49.835 -3.351 54.845 1.00 43.44 182 ILE A O 1
ATOM 1397 N N . PRO A 1 183 ? -49.527 -3.014 57.050 1.00 44.41 183 PRO A N 1
ATOM 1398 C CA . PRO A 1 183 ? -50.940 -3.148 57.398 1.00 44.41 183 PRO A CA 1
ATOM 1399 C C . PRO A 1 183 ? -51.747 -1.869 57.116 1.00 44.41 183 PRO A C 1
ATOM 1401 O O . PRO A 1 183 ? -51.234 -0.755 57.241 1.00 44.41 183 PRO A O 1
ATOM 1404 N N . ASP A 1 184 ? -53.030 -2.058 56.798 1.00 49.53 184 ASP A N 1
ATOM 1405 C CA . ASP A 1 184 ? -54.050 -1.012 56.654 1.00 49.53 184 ASP A CA 1
ATOM 1406 C C . ASP A 1 184 ? -54.240 -0.178 57.934 1.00 49.53 184 ASP A C 1
ATOM 1408 O O . ASP A 1 184 ? -54.347 -0.743 59.029 1.00 49.53 184 ASP A O 1
ATOM 1412 N N . PRO A 1 185 ? -54.454 1.145 57.811 1.00 47.44 185 PRO A N 1
ATOM 1413 C CA . PRO A 1 185 ? -55.166 1.915 58.816 1.00 47.44 185 PRO A CA 1
ATOM 1414 C C . PRO A 1 185 ? -56.568 2.333 58.329 1.00 47.44 185 PRO A C 1
ATOM 1416 O O . PRO A 1 185 ? -56.729 3.225 57.504 1.00 47.44 185 PRO A O 1
ATOM 1419 N N . VAL A 1 186 ? -57.570 1.663 58.905 1.00 41.44 186 VAL A N 1
ATOM 1420 C CA . VAL A 1 186 ? -58.830 2.193 59.469 1.00 41.44 186 VAL A CA 1
ATOM 1421 C C . VAL A 1 186 ? -59.501 3.378 58.749 1.00 41.44 186 VAL A C 1
ATOM 1423 O O . VAL A 1 186 ? -59.085 4.530 58.867 1.00 41.44 186 VAL A O 1
ATOM 1426 N N . SER A 1 187 ? -60.660 3.096 58.141 1.00 40.81 187 SER A N 1
ATOM 1427 C CA . SER A 1 187 ? -61.689 4.084 57.795 1.00 40.81 187 SER A CA 1
ATOM 1428 C C . SER A 1 187 ? -62.202 4.828 59.031 1.00 40.81 187 SER A C 1
ATOM 1430 O O . SER A 1 187 ? -62.728 4.216 59.961 1.00 40.81 187 SER A O 1
ATOM 1432 N N . ALA A 1 188 ? -62.134 6.156 58.985 1.00 40.62 188 ALA A N 1
ATOM 1433 C CA . ALA A 1 188 ? -62.936 7.054 59.803 1.00 40.62 188 ALA A CA 1
ATOM 1434 C C . ALA A 1 188 ? -63.512 8.156 58.902 1.00 40.62 188 ALA A C 1
ATOM 1436 O O . ALA A 1 188 ? -62.776 9.054 58.494 1.00 40.62 188 ALA A O 1
ATOM 1437 N N . ALA A 1 189 ? -64.801 8.032 58.574 1.00 39.44 189 ALA A N 1
ATOM 1438 C CA . ALA A 1 189 ? -65.800 9.095 58.396 1.00 39.44 189 ALA A CA 1
ATOM 1439 C C . ALA A 1 189 ? -67.127 8.461 57.955 1.00 39.44 189 ALA A C 1
ATOM 1441 O O . ALA A 1 189 ? -67.124 7.770 56.912 1.00 39.44 189 ALA A O 1
#

Secondary structure (DSSP, 8-state):
-PPEEETTTTEEE-TTS-EE-TTSPBPTT-EEEEHHHHHHHHHHHT--S----SSPPPHHHHHHHTTS----TTS-B--BTTB---GGGBEEEEE-GGGSTTTSB-HHHHHHHHTS-HHHHHHHHHTT-SPPPSEEETTEEEB-HHHHHHHHHHSS-SSTTGGGTHHHHHGGGTSSS------------

Foldseek 3Di:
DDWDAALVRQWIQDPVRFIAGPVGHGAPPKDFQFQLNQVVVCVVVVDPDDRDQRDDDDPQLVCVLVVNDPDCPPFDFDDDPPDRTDRRRGRRDMDHPLPPQVNWDWLCRLCVVLVHDSVVSVVCVVVVLQDAASDQDPNIGTHGPVSSVVSSVVPDDPPPVPVPPVVVVVVVVPPPPDDDDDDDDDDDD

Radius of gyration: 28.79 Å; chains: 1; bounding box: 89×34×88 Å

Sequence (189 aa):
MRTLTTCNDTYTRDAQGVWRYPWGHPVPSAVDLTLADLMAMDATVGCTEGIESLRPLTVAEREWLAGRSTSIDQILVRKRPGVRPHAGDLIVGMSAPELHAMTMLTVVDVAQAAGVSKSTIDSYRYRGLLPTPQIIRGRTPLWARPIVRRWLADRPGAGWRSDIYDEATATATADDAGIVAIPDPVSAA